Protein AF-A0A8B6CR39-F1 (afdb_monomer)

Secondary structure (DSSP, 8-state):
-EEE-TTTS-EEEEE-TTT--EEEE---S-SSTTS--EEEEE-SSSGGG--EEEEEEEETTEEEEEEE-TTSS-EEB--SSTTT-SS-EEEEEEEETTEEEEEEEEE-SSS-TT---EEEEEEEEETT----SSTTTTB-SS-EEEEEE-EETTEE--EEEEEEEETTEEEEEEE-SSSS-EEEEEEEEHHHHHHHHTSPBEE-SSTTSPPEE-----SSPTT---S-GGG--HHHHHHHHH--BBSS-EEPGGGS-SEEEET--EEEEEEEEETTEEEEEEEETTS-EEEEEEETTEEEEEEEE--SSS--------------

pLDDT: mean 93.37, std 6.68, range [37.22, 98.88]

Mean predicted aligned error: 4.69 Å

Foldseek 3Di:
DDWDLVQVNIFDWDADPPPRDIDGDDHDAANDPPAAKEKDFAQALAVVRHTWIWIFTDHPNFTWIWIDDPPDPAIAIADRDVLQFAQWRWAYWDDDDQKIKTKIKGFDLQDDPVDGDIAIKIWMAGRLACAEAPFRHSYTQQIAMATAFADDDPGTQGGWQHWDDDPQKIWTKGWGPDDFTKIFIFIFGNVLVVCQRPAFFWADPDSNGHIDTDDDQDPPGTNDDDNCNHPDDPVSSVCCSRTRYGPDHGATPPNHTQDMGGNWGWRYWDWDDDDPKIWIWIATQFQKIFTWTRDPSHIDTPDIDRPDPGGHGDPDDDDDDDPD

Organism: Mytilus galloprovincialis (NCBI:txid29158)

InterPro domains:
  IPR001627 Sema domain [PF01403] (166-307)
  IPR001627 Sema domain [PS51004] (1-324)
  IPR001627 Sema domain [SM00630] (2-323)
  IPR015943 WD40/YVTN repeat-like-containing domain superfamily [G3DSA:2.130.10.10] (2-315)
  IPR027231 Semaphorin [PTHR11036] (4-296)
  IPR036352 Sema domain superfamily [SSF101912] (4-314)

Radius of gyration: 20.25 Å; Cα contacts (8 Å, |Δi|>4): 783; chains: 1; bounding box: 51×53×59 Å

Nearest PDB structures (foldseek):
  8rmj-assembly1_A-2  TM=9.009E-01  e=1.944E-27  Drosophila melanogaster
  6fkm-assembly1_B  TM=8.454E-01  e=6.411E-24  Drosophila melanogaster
  6fkk-assembly1_A  TM=8.330E-01  e=8.720E-24  Drosophila melanogaster
  6fkn-assembly2_D  TM=8.025E-01  e=2.707E-22  Drosophila melanogaster
  6fkn-assembly1_B  TM=7.907E-01  e=7.547E-22  Drosophila melanogaster

Sequence (324 aa):
MLFGSNADSPKGFELNMTDLTHSSSDVRCSNDPFHNYTVLFVQSQNPNDEELLYYASTLHGESTIQRPIPGTTDYMQGVISNKWMKDPQFVASFDIGDKVYFFFRETAVEVDPAETKIFSRVAKVCKKDTGGNSLLRNKWTSFQKARLTCNENDVHYDSIQDVVMKDSTFYGVFITKQGTPASAICAFNLTSIEAAINGPFKNQETDNAYWTVATNVPTPRPGQCTDDTLSLSEEGLQFIADHPLMNNTVEQVNGKPIFLLDDRELQHLELHSNMSEIVFYTASNTGKVYKLFFKDGSTYINTMISPLSEADVIWALKQFVSSL

Solvent-accessible surface area (backbone atoms only — not comparable to full-atom values): 17630 Å² total; per-residue (Å²): 112,50,65,39,23,60,90,68,50,44,42,20,28,40,57,44,89,89,78,67,49,72,47,86,41,78,66,79,48,28,38,52,88,82,61,42,50,30,72,40,82,41,70,57,58,27,61,93,54,41,71,44,57,39,35,31,37,41,47,94,89,46,72,40,49,36,30,75,36,86,99,58,95,51,50,35,24,56,70,93,41,61,76,68,55,29,80,64,38,34,42,31,60,47,86,53,86,62,32,38,38,40,33,30,21,23,50,47,76,85,55,61,89,92,51,95,44,60,36,16,35,44,31,36,35,33,41,39,58,68,12,27,66,80,62,51,54,46,16,61,54,25,49,39,33,22,40,48,50,40,40,56,91,93,48,60,28,32,39,52,42,22,57,43,76,55,97,64,31,38,40,34,33,16,18,36,89,67,85,73,49,22,22,34,33,29,37,36,45,50,69,48,46,50,50,15,72,72,42,57,37,27,30,58,93,43,98,87,47,72,70,43,73,53,75,86,79,49,85,72,62,56,40,60,79,51,90,61,37,57,75,57,52,67,68,28,53,52,48,31,72,76,35,25,34,32,56,37,58,26,64,31,50,93,74,38,52,41,33,79,40,77,81,38,44,49,48,38,56,38,79,48,73,59,94,89,42,38,34,39,41,33,31,23,67,55,22,37,37,36,38,28,43,42,54,97,85,39,47,46,83,76,45,77,43,64,89,50,100,58,80,40,66,64,90,76,76,79,84,83,81,79,91,122

Structure (mmCIF, N/CA/C/O backbone):
data_AF-A0A8B6CR39-F1
#
_entry.id   AF-A0A8B6CR39-F1
#
loop_
_atom_site.group_PDB
_atom_site.id
_atom_site.type_symbol
_atom_site.label_atom_id
_atom_site.label_alt_id
_atom_site.label_comp_id
_atom_site.label_asym_id
_atom_site.label_entity_id
_atom_site.label_seq_id
_atom_site.pdbx_PDB_ins_code
_atom_site.Cartn_x
_atom_site.Cartn_y
_atom_site.Cartn_z
_atom_site.occupancy
_atom_site.B_iso_or_equiv
_atom_site.auth_seq_id
_atom_site.auth_comp_id
_atom_site.auth_asym_id
_atom_site.auth_atom_id
_atom_site.pdbx_PDB_model_num
ATOM 1 N N . MET A 1 1 ? 13.561 -17.014 8.476 1.00 84.69 1 MET A N 1
ATOM 2 C CA . MET A 1 1 ? 14.391 -15.789 8.449 1.00 84.69 1 MET A CA 1
ATOM 3 C C . MET A 1 1 ? 13.930 -14.858 9.558 1.00 84.69 1 MET A C 1
ATOM 5 O O . MET A 1 1 ? 12.731 -14.792 9.805 1.00 84.69 1 MET A O 1
ATOM 9 N N . LEU A 1 2 ? 14.858 -14.171 10.214 1.00 88.12 2 LEU A N 1
ATOM 10 C CA . LEU A 1 2 ? 14.616 -13.179 11.259 1.00 88.12 2 LEU A CA 1
ATOM 11 C C . LEU A 1 2 ? 15.424 -11.923 10.933 1.00 88.12 2 LEU A C 1
ATOM 13 O O . LEU A 1 2 ? 16.605 -12.023 10.614 1.00 88.12 2 LEU A O 1
ATOM 17 N N . PHE A 1 3 ? 14.810 -10.753 11.055 1.00 88.69 3 PHE A N 1
ATOM 18 C CA . PHE A 1 3 ? 15.482 -9.468 10.875 1.00 88.69 3 PHE A CA 1
ATOM 19 C C . PHE A 1 3 ? 15.184 -8.576 12.082 1.00 88.69 3 PHE A C 1
ATOM 21 O O . PHE A 1 3 ? 14.096 -8.660 12.651 1.00 88.69 3 PHE A O 1
ATOM 28 N N . GLY A 1 4 ? 16.136 -7.741 12.489 1.00 89.06 4 GLY A N 1
ATOM 29 C CA . GLY A 1 4 ? 15.941 -6.818 13.606 1.00 89.06 4 GLY A CA 1
ATOM 30 C C . GLY A 1 4 ? 16.804 -5.566 13.504 1.00 89.06 4 GLY A C 1
ATOM 31 O O . GLY A 1 4 ? 17.911 -5.613 12.968 1.00 89.06 4 GLY A O 1
ATOM 32 N N . SER A 1 5 ? 16.308 -4.461 14.064 1.00 88.75 5 SER A N 1
ATOM 33 C CA . SER A 1 5 ? 16.953 -3.139 14.028 1.00 88.75 5 SER A CA 1
ATOM 34 C C . SER A 1 5 ? 18.323 -3.098 14.703 1.00 88.75 5 SER A C 1
ATOM 36 O O . SER A 1 5 ? 19.166 -2.287 14.332 1.00 88.75 5 SER A O 1
ATOM 38 N N . ASN A 1 6 ? 18.550 -3.989 15.676 1.00 90.44 6 ASN A N 1
ATOM 39 C CA . ASN A 1 6 ? 19.833 -4.224 16.341 1.00 90.44 6 ASN A CA 1
ATOM 40 C C . ASN A 1 6 ? 20.564 -2.913 16.711 1.00 90.44 6 ASN A C 1
ATOM 42 O O . ASN A 1 6 ? 21.694 -2.679 16.292 1.00 90.44 6 ASN A O 1
ATOM 46 N N . ALA A 1 7 ? 19.893 -2.069 17.507 1.00 89.31 7 ALA A N 1
ATOM 47 C CA . ALA A 1 7 ? 20.423 -0.802 18.022 1.00 89.31 7 ALA A CA 1
ATOM 48 C C . ALA A 1 7 ? 21.017 0.094 16.919 1.00 89.31 7 ALA A C 1
ATOM 50 O O . ALA A 1 7 ? 22.207 0.399 16.932 1.00 89.31 7 ALA A O 1
ATOM 51 N N . ASP A 1 8 ? 20.176 0.481 15.957 1.00 85.81 8 ASP A N 1
ATOM 52 C CA . ASP A 1 8 ? 20.550 1.316 14.806 1.00 85.81 8 ASP A CA 1
ATOM 53 C C . ASP A 1 8 ? 21.554 0.654 13.834 1.00 85.81 8 ASP A C 1
ATOM 55 O O . ASP A 1 8 ? 22.135 1.292 12.962 1.00 85.81 8 ASP A O 1
ATOM 59 N N . SER A 1 9 ? 21.771 -0.658 13.958 1.00 88.56 9 SER A N 1
ATOM 60 C CA . SER A 1 9 ? 22.670 -1.443 13.102 1.00 88.56 9 SER A CA 1
ATOM 61 C C . SER A 1 9 ? 21.991 -2.735 12.645 1.00 88.56 9 SER A C 1
ATOM 63 O O . SER A 1 9 ? 22.343 -3.804 13.150 1.00 88.56 9 SER A O 1
ATOM 65 N N . PRO A 1 10 ? 21.015 -2.668 11.721 1.00 88.75 10 PRO A N 1
ATOM 66 C CA . PRO A 1 10 ? 20.138 -3.788 11.394 1.00 88.75 10 PRO A CA 1
ATOM 67 C C . PRO A 1 10 ? 20.861 -5.089 11.037 1.00 88.75 10 PRO A C 1
ATOM 69 O O . PRO A 1 10 ? 21.923 -5.077 10.414 1.00 88.75 10 PRO A O 1
ATOM 72 N N . LYS A 1 11 ? 20.279 -6.228 11.426 1.00 90.00 11 LYS A N 1
ATOM 73 C CA . LYS A 1 11 ? 20.833 -7.573 11.197 1.00 90.00 11 LYS A CA 1
ATOM 74 C C . LYS A 1 11 ? 19.789 -8.542 10.660 1.00 90.00 11 LYS A C 1
ATOM 76 O O . LYS A 1 11 ? 18.627 -8.481 11.057 1.00 90.00 11 LYS A O 1
ATOM 81 N N . GLY A 1 12 ? 20.234 -9.456 9.799 1.00 89.19 12 GLY A N 1
ATOM 82 C CA . GLY A 1 12 ? 19.459 -10.591 9.310 1.00 89.19 12 GLY A CA 1
ATOM 83 C C . GLY A 1 12 ? 20.038 -11.927 9.773 1.00 89.19 12 GLY A C 1
ATOM 84 O O . GLY A 1 12 ? 21.254 -12.089 9.898 1.00 89.19 12 GLY A O 1
ATOM 85 N N . PHE A 1 13 ? 19.153 -12.891 10.010 1.00 90.50 13 PHE A N 1
ATOM 86 C CA . PHE A 1 13 ? 19.485 -14.247 10.427 1.00 90.50 13 PHE A CA 1
ATOM 87 C C . PHE A 1 13 ? 18.613 -15.280 9.709 1.00 90.50 13 PHE A C 1
ATOM 89 O O . PHE A 1 13 ? 17.397 -15.112 9.569 1.00 90.50 13 PHE A O 1
ATOM 96 N N . GLU A 1 14 ? 19.210 -16.397 9.319 1.00 89.62 14 GLU A N 1
ATOM 97 C CA . GLU A 1 14 ? 18.470 -17.623 9.024 1.00 89.62 14 GLU A CA 1
ATOM 98 C C . GLU A 1 14 ? 18.416 -18.473 10.287 1.00 89.62 14 GLU A C 1
ATOM 100 O O . GLU A 1 14 ? 19.425 -18.643 10.962 1.00 89.62 14 GLU A O 1
ATOM 105 N N . LEU A 1 15 ? 17.222 -18.960 10.632 1.00 91.62 15 LEU A N 1
ATOM 106 C CA . LEU A 1 15 ? 16.978 -19.729 11.850 1.00 91.62 15 LEU A CA 1
ATOM 107 C C . LEU A 1 15 ? 16.589 -21.153 11.485 1.00 91.62 15 LEU A C 1
ATOM 109 O O . LEU A 1 15 ? 15.658 -21.358 10.703 1.00 91.62 15 LEU A O 1
ATOM 113 N N . ASN A 1 16 ? 17.242 -22.123 12.114 1.00 90.69 16 ASN A N 1
ATOM 114 C CA . ASN A 1 16 ? 16.774 -23.497 12.126 1.00 90.69 16 ASN A CA 1
ATOM 115 C C . ASN A 1 16 ? 15.619 -23.615 13.128 1.00 90.69 16 ASN A C 1
ATOM 117 O O . ASN A 1 16 ? 15.791 -23.425 14.328 1.00 90.69 16 ASN A O 1
ATOM 121 N N . MET A 1 17 ? 14.424 -23.946 12.643 1.00 91.94 17 MET A N 1
ATOM 122 C CA . MET A 1 17 ? 13.223 -24.016 13.484 1.00 91.94 17 MET A CA 1
ATOM 123 C C . MET A 1 17 ? 13.229 -25.178 14.492 1.00 91.94 17 MET A C 1
ATOM 125 O O . MET A 1 17 ? 12.399 -25.185 15.397 1.00 91.94 17 MET A O 1
ATOM 129 N N . THR A 1 18 ? 14.137 -26.150 14.356 1.00 93.25 18 THR A N 1
ATOM 130 C CA . THR A 1 18 ? 14.204 -27.329 15.239 1.00 93.25 18 THR A CA 1
ATOM 131 C C . THR A 1 18 ? 15.001 -27.048 16.509 1.00 93.25 18 THR A C 1
ATOM 133 O O . THR A 1 18 ? 14.611 -27.481 17.590 1.00 93.25 18 THR A O 1
ATOM 136 N N . ASP A 1 19 ? 16.122 -26.337 16.382 1.00 94.19 19 ASP A N 1
ATOM 137 C CA . ASP A 1 19 ? 17.082 -26.108 17.470 1.00 94.19 19 ASP A CA 1
ATOM 138 C C . ASP A 1 19 ? 17.371 -24.620 17.738 1.00 94.19 19 ASP A C 1
ATOM 140 O O . ASP A 1 19 ? 18.121 -24.298 18.658 1.00 94.19 19 ASP A O 1
ATOM 144 N N . LEU A 1 20 ? 16.758 -23.715 16.965 1.00 91.75 20 LEU A N 1
ATOM 145 C CA . LEU A 1 20 ? 16.921 -22.259 17.032 1.00 91.75 20 LEU A CA 1
ATOM 146 C C . LEU A 1 20 ? 18.366 -21.778 16.822 1.00 91.75 20 LEU A C 1
ATOM 148 O O . LEU A 1 20 ? 18.703 -20.640 17.164 1.00 91.75 20 LEU A O 1
ATOM 152 N N . THR A 1 21 ? 19.224 -22.612 16.231 1.00 94.19 21 THR A N 1
ATOM 153 C CA . THR A 1 21 ? 20.540 -22.174 15.761 1.00 94.19 21 THR A CA 1
ATOM 154 C C . THR A 1 21 ? 20.387 -21.203 14.592 1.00 94.19 21 THR A C 1
ATOM 156 O O . THR A 1 21 ? 19.384 -21.228 13.871 1.00 94.19 21 THR A O 1
ATOM 159 N N . HIS A 1 22 ? 21.366 -20.310 14.423 1.00 90.69 22 HIS A N 1
ATOM 160 C CA . HIS A 1 22 ? 21.306 -19.269 13.404 1.00 90.69 22 HIS A CA 1
ATOM 161 C C . HIS A 1 22 ? 22.599 -19.110 12.612 1.00 90.69 22 HIS A C 1
ATOM 163 O O . HIS A 1 22 ? 23.697 -19.291 13.139 1.00 90.69 22 HIS A O 1
ATOM 169 N N . SER A 1 23 ? 22.449 -18.686 11.362 1.00 91.50 23 SER A N 1
ATOM 170 C CA . SER A 1 23 ? 23.512 -18.155 10.508 1.00 91.50 23 SER A CA 1
ATOM 171 C C . SER A 1 23 ? 23.201 -16.702 10.146 1.00 91.50 23 SER A C 1
ATOM 173 O O . SER A 1 23 ? 22.045 -16.271 10.148 1.00 91.50 23 SER A O 1
ATOM 175 N N . SER A 1 24 ? 24.240 -15.912 9.872 1.00 88.12 24 SER A N 1
ATOM 176 C CA . SER A 1 24 ? 24.058 -14.548 9.373 1.00 88.12 24 SER A CA 1
ATOM 177 C C . SER A 1 24 ? 23.419 -14.563 7.986 1.00 88.12 24 SER A C 1
ATOM 179 O O . SER A 1 24 ? 23.758 -15.396 7.152 1.00 88.12 24 SER A O 1
ATOM 181 N N . SER A 1 25 ? 22.526 -13.608 7.753 1.00 84.19 25 SER A N 1
ATOM 182 C CA . SER A 1 25 ? 21.865 -13.355 6.474 1.00 84.19 25 SER A CA 1
ATOM 183 C C . SER A 1 25 ? 21.950 -11.866 6.151 1.00 84.19 25 SER A C 1
ATOM 185 O O . SER A 1 25 ? 22.164 -11.036 7.040 1.00 84.19 25 SER A O 1
ATOM 187 N N . ASP A 1 26 ? 21.719 -11.527 4.885 1.00 80.12 26 ASP A N 1
ATOM 188 C CA . ASP A 1 26 ? 21.566 -10.146 4.438 1.00 80.12 26 ASP A CA 1
ATOM 189 C C . ASP A 1 26 ? 20.535 -9.378 5.269 1.00 80.12 26 ASP A C 1
ATOM 191 O O . ASP A 1 26 ? 19.531 -9.923 5.736 1.00 80.12 26 ASP A O 1
ATOM 195 N N . VAL A 1 27 ? 20.787 -8.084 5.423 1.00 76.31 27 VAL A N 1
ATOM 196 C CA . VAL A 1 27 ? 19.985 -7.155 6.214 1.00 76.31 27 VAL A CA 1
ATOM 197 C C . VAL A 1 27 ? 18.809 -6.634 5.393 1.00 76.31 27 VAL A C 1
ATOM 199 O O . VAL A 1 27 ? 19.002 -6.142 4.285 1.00 76.31 27 VAL A O 1
ATOM 202 N N . ARG A 1 28 ? 17.585 -6.730 5.932 1.00 77.44 28 ARG A N 1
ATOM 203 C CA . ARG A 1 28 ? 16.341 -6.396 5.205 1.00 77.44 28 ARG A CA 1
ATOM 204 C C . ARG A 1 28 ? 15.299 -5.664 6.063 1.00 77.44 28 ARG A C 1
ATOM 206 O O . ARG A 1 28 ? 14.103 -5.780 5.819 1.00 77.44 28 ARG A O 1
ATOM 213 N N . CYS A 1 29 ? 15.726 -4.951 7.107 1.00 82.88 29 CYS A N 1
ATOM 214 C CA . CYS A 1 29 ? 14.819 -4.261 8.031 1.00 82.88 29 CYS A CA 1
ATOM 215 C C . CYS A 1 29 ? 15.346 -2.893 8.471 1.00 82.88 29 CYS A C 1
ATOM 217 O O . CYS A 1 29 ? 16.556 -2.671 8.509 1.00 82.88 29 CYS A O 1
ATOM 219 N N . SER A 1 30 ? 14.423 -2.007 8.843 1.00 87.50 30 SER A N 1
ATOM 220 C CA . SER A 1 30 ? 14.721 -0.675 9.373 1.00 87.50 30 SER A CA 1
ATOM 221 C C . SER A 1 30 ? 15.656 -0.700 10.588 1.00 87.50 30 SER A C 1
ATOM 223 O O . SER A 1 30 ? 15.605 -1.604 11.424 1.00 87.50 30 SER A O 1
ATOM 225 N N . ASN A 1 31 ? 16.475 0.344 10.695 1.00 88.50 31 ASN A N 1
ATOM 226 C CA . ASN A 1 31 ? 17.274 0.701 11.867 1.00 88.50 31 ASN A CA 1
ATOM 227 C C . ASN A 1 31 ? 16.448 1.357 12.983 1.00 88.50 31 ASN A C 1
ATOM 229 O O . ASN A 1 31 ? 16.772 1.188 14.158 1.00 88.50 31 ASN A O 1
ATOM 233 N N . ASP A 1 32 ? 15.341 2.005 12.630 1.00 89.75 32 ASP A N 1
ATOM 234 C CA . ASP A 1 32 ? 14.379 2.569 13.575 1.00 89.75 32 ASP A CA 1
ATOM 235 C C . ASP A 1 32 ? 13.247 1.558 13.868 1.00 89.75 32 ASP A C 1
ATOM 237 O O . ASP A 1 32 ? 12.582 1.117 12.919 1.00 89.75 32 ASP A O 1
ATOM 241 N N . PRO A 1 33 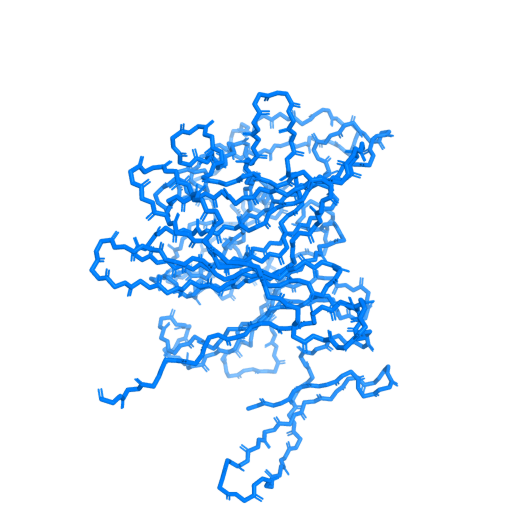? 13.004 1.180 15.142 1.00 88.69 33 PRO A N 1
ATOM 242 C CA . PRO A 1 33 ? 11.917 0.276 15.529 1.00 88.69 33 PRO A CA 1
ATOM 243 C C . PRO A 1 33 ? 10.505 0.863 15.350 1.00 88.69 33 PRO A C 1
ATOM 245 O O . PRO A 1 33 ? 9.539 0.105 15.401 1.00 88.69 33 PRO A O 1
ATOM 248 N N . PHE A 1 34 ? 10.365 2.175 15.149 1.00 88.88 34 PHE A N 1
ATOM 249 C CA . PHE A 1 34 ? 9.082 2.849 14.929 1.00 88.88 34 PHE A CA 1
ATOM 250 C C . PHE A 1 34 ? 8.701 2.959 13.448 1.00 88.88 34 PHE A C 1
ATOM 252 O O . PHE A 1 34 ? 7.579 3.359 13.130 1.00 88.88 34 PHE A O 1
ATOM 259 N N . HIS A 1 35 ? 9.600 2.599 12.527 1.00 90.88 35 HIS A N 1
ATOM 260 C CA . HIS A 1 35 ? 9.244 2.513 11.116 1.00 90.88 35 HIS A CA 1
ATOM 261 C C . HIS A 1 35 ? 8.332 1.315 10.862 1.00 90.88 35 HIS A C 1
ATOM 263 O O . HIS A 1 35 ? 8.698 0.163 11.095 1.00 90.88 35 HIS A O 1
ATOM 269 N N . ASN A 1 36 ? 7.152 1.600 10.315 1.00 93.75 36 ASN A N 1
ATOM 270 C CA . ASN A 1 36 ? 6.228 0.567 9.879 1.00 93.75 36 ASN A CA 1
ATOM 271 C C . ASN A 1 36 ? 6.774 -0.159 8.642 1.00 93.75 36 ASN A C 1
ATOM 273 O O . ASN A 1 36 ? 7.275 0.466 7.703 1.00 93.75 36 ASN A O 1
ATOM 277 N N . TYR A 1 37 ? 6.647 -1.482 8.640 1.00 94.12 37 TYR A N 1
ATOM 278 C CA . TYR A 1 37 ? 7.135 -2.355 7.581 1.00 94.12 37 TYR A CA 1
ATOM 279 C C . TYR A 1 37 ? 6.096 -3.422 7.246 1.00 94.12 37 TYR A C 1
ATOM 281 O O . TYR A 1 37 ? 5.220 -3.748 8.044 1.00 94.12 37 TYR A O 1
ATOM 289 N N . THR A 1 38 ? 6.222 -4.013 6.064 1.00 95.00 38 THR A N 1
ATOM 290 C CA . THR A 1 38 ? 5.512 -5.245 5.721 1.00 95.00 38 THR A CA 1
ATOM 291 C C . THR A 1 38 ? 6.456 -6.201 5.009 1.00 95.00 38 THR A C 1
ATOM 293 O O . THR A 1 38 ? 7.393 -5.783 4.324 1.00 95.00 38 THR A O 1
ATOM 296 N N . VAL A 1 39 ? 6.228 -7.494 5.203 1.00 94.06 39 VAL A N 1
ATOM 297 C CA . VAL A 1 39 ? 7.036 -8.560 4.624 1.00 94.06 39 VAL A CA 1
ATOM 298 C C . VAL A 1 39 ? 6.126 -9.686 4.160 1.00 94.06 39 VAL A C 1
ATOM 300 O O . VAL A 1 39 ? 5.169 -10.043 4.846 1.00 94.06 39 VAL A O 1
ATOM 303 N N . LEU A 1 40 ? 6.441 -10.247 3.000 1.00 95.38 40 LEU A N 1
ATOM 304 C CA . LEU A 1 40 ? 5.663 -11.295 2.363 1.00 95.38 40 LEU A CA 1
ATOM 305 C C . LEU A 1 40 ? 6.598 -12.311 1.717 1.00 95.38 40 LEU A C 1
ATOM 307 O O . LEU A 1 40 ? 7.454 -11.965 0.901 1.00 95.38 40 LEU A O 1
ATOM 311 N N . PHE A 1 41 ? 6.422 -13.577 2.076 1.00 94.44 41 PHE A N 1
ATOM 312 C CA . PHE A 1 41 ? 7.111 -14.686 1.432 1.00 94.44 41 PHE A CA 1
ATOM 313 C C . PHE A 1 41 ? 6.262 -15.192 0.265 1.00 94.44 41 PHE A C 1
ATOM 315 O O . PHE A 1 41 ? 5.138 -15.646 0.471 1.00 94.44 41 PHE A O 1
ATOM 322 N N . VAL A 1 42 ? 6.785 -15.076 -0.953 1.00 96.75 42 VAL A N 1
ATOM 323 C CA . VAL A 1 42 ? 6.094 -15.437 -2.196 1.00 96.75 42 VAL A CA 1
ATOM 324 C C . VAL A 1 42 ? 6.726 -16.706 -2.744 1.00 96.75 42 VAL A C 1
ATOM 326 O O . VAL A 1 42 ? 7.902 -16.706 -3.102 1.00 96.75 42 VAL A O 1
ATOM 329 N N . GLN A 1 43 ? 5.939 -17.774 -2.831 1.00 95.06 43 GLN A N 1
ATOM 330 C CA . GLN A 1 43 ? 6.448 -19.120 -3.123 1.00 95.06 43 GLN A CA 1
ATOM 331 C C . GLN A 1 43 ? 6.511 -19.465 -4.614 1.00 95.06 43 GLN A C 1
ATOM 333 O O . GLN A 1 43 ? 7.103 -20.467 -4.992 1.00 95.06 43 GLN A O 1
ATOM 338 N N . SER A 1 44 ? 5.841 -18.699 -5.477 1.00 95.50 44 SER A N 1
ATOM 339 C CA . SER A 1 44 ? 5.718 -19.053 -6.895 1.00 95.50 44 SER A CA 1
ATOM 340 C C . SER A 1 44 ? 5.549 -17.838 -7.800 1.00 95.50 44 SER A C 1
ATOM 342 O O . SER A 1 44 ? 5.167 -16.753 -7.344 1.00 95.50 44 SER A O 1
ATOM 344 N N . GLN A 1 45 ? 5.786 -18.051 -9.101 1.00 94.25 45 GLN A N 1
ATOM 345 C CA . GLN A 1 45 ? 5.672 -17.054 -10.177 1.00 94.25 45 GLN A CA 1
ATOM 346 C C . GLN A 1 45 ? 6.669 -15.891 -10.075 1.00 94.25 45 GLN A C 1
ATOM 348 O O . GLN A 1 45 ? 6.494 -14.852 -10.711 1.00 94.25 45 GLN A O 1
ATOM 353 N N . ASN A 1 46 ? 7.723 -16.064 -9.284 1.00 96.38 46 ASN A N 1
ATOM 354 C CA . ASN A 1 46 ? 8.898 -15.203 -9.293 1.00 96.38 46 ASN A CA 1
ATOM 355 C C . ASN A 1 46 ? 9.821 -15.572 -10.472 1.00 96.38 46 ASN A C 1
ATOM 357 O O . ASN A 1 46 ? 9.606 -16.600 -11.121 1.00 96.38 46 ASN A O 1
ATOM 361 N N . P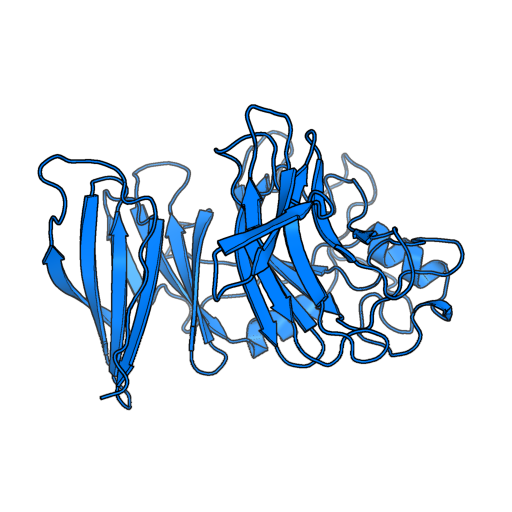RO A 1 47 ? 10.864 -14.778 -10.772 1.00 95.12 47 PRO A N 1
ATOM 362 C CA . PRO A 1 47 ? 11.830 -15.150 -11.796 1.00 95.12 47 PRO A CA 1
ATOM 363 C C . PRO A 1 47 ? 12.498 -16.479 -11.425 1.00 95.12 47 PRO A C 1
ATOM 365 O O . PRO A 1 47 ? 12.826 -16.702 -10.260 1.00 95.12 47 PRO A O 1
ATOM 368 N N . ASN A 1 48 ? 12.668 -17.358 -12.415 1.00 92.00 48 ASN A N 1
ATOM 369 C CA . ASN A 1 48 ? 13.168 -18.730 -12.245 1.00 92.00 48 ASN A CA 1
ATOM 370 C C . ASN A 1 48 ? 12.333 -19.614 -11.293 1.00 92.00 48 ASN A C 1
ATOM 372 O O . ASN A 1 48 ? 12.830 -20.640 -10.839 1.00 92.00 48 ASN A O 1
ATOM 376 N N . ASP A 1 49 ? 11.089 -19.220 -10.987 1.00 92.00 49 ASP A N 1
ATOM 377 C CA . ASP A 1 49 ? 10.197 -19.898 -10.035 1.00 92.00 49 ASP A CA 1
ATOM 378 C C . ASP A 1 49 ? 10.800 -20.076 -8.625 1.00 92.00 49 ASP A C 1
ATOM 380 O O . ASP A 1 49 ? 10.430 -20.987 -7.886 1.00 92.00 49 ASP A O 1
ATOM 384 N N . GLU A 1 50 ? 11.710 -19.182 -8.224 1.00 92.88 50 GLU A N 1
ATOM 385 C CA . GLU A 1 50 ? 12.308 -19.192 -6.885 1.00 92.88 50 GLU A CA 1
ATOM 386 C C . GLU A 1 50 ? 11.345 -18.668 -5.809 1.00 92.88 50 GLU A C 1
ATOM 388 O O . GLU A 1 50 ? 10.537 -17.767 -6.042 1.00 92.88 50 GLU A O 1
ATOM 393 N N . GLU A 1 51 ? 11.458 -19.177 -4.583 1.00 94.25 51 GLU A N 1
ATOM 394 C CA . GLU A 1 51 ? 10.742 -18.610 -3.440 1.00 94.25 51 GLU A CA 1
ATOM 395 C C . GLU A 1 51 ? 11.469 -17.353 -2.945 1.00 94.25 51 GLU A C 1
ATOM 397 O O . GLU A 1 51 ? 12.627 -17.411 -2.530 1.00 94.25 51 GLU A O 1
ATOM 402 N N . LEU A 1 52 ? 10.803 -16.196 -2.984 1.00 93.94 52 LEU A N 1
ATOM 403 C CA . LEU A 1 52 ? 11.432 -14.905 -2.697 1.00 93.94 52 LEU A CA 1
ATOM 404 C C . LEU A 1 52 ? 10.684 -14.127 -1.618 1.00 93.94 52 LEU A C 1
ATOM 406 O O . LEU A 1 52 ? 9.455 -14.119 -1.539 1.00 93.94 52 LEU A O 1
ATOM 410 N N . LEU A 1 53 ? 11.460 -13.406 -0.809 1.00 92.88 53 LEU A N 1
ATOM 411 C CA . LEU A 1 53 ? 10.944 -12.477 0.186 1.00 92.88 53 LEU A CA 1
ATOM 412 C C . LEU A 1 53 ? 10.779 -11.087 -0.432 1.00 92.88 53 LEU A C 1
ATOM 414 O O . LEU A 1 53 ? 11.761 -10.475 -0.856 1.00 92.88 53 LEU A O 1
ATOM 418 N N . TYR A 1 54 ? 9.554 -10.579 -0.421 1.00 95.75 54 TYR A N 1
ATOM 419 C CA . TYR A 1 54 ? 9.252 -9.183 -0.696 1.00 95.75 54 TYR A CA 1
ATOM 420 C C . TYR A 1 54 ? 9.179 -8.445 0.634 1.00 95.75 54 TYR A C 1
ATOM 422 O O . TYR A 1 54 ? 8.529 -8.909 1.572 1.00 95.75 54 TYR A O 1
ATOM 430 N N . TYR A 1 55 ? 9.835 -7.298 0.728 1.00 92.56 55 TYR A N 1
ATOM 431 C CA . TYR A 1 55 ? 9.792 -6.478 1.930 1.00 92.56 55 TYR A CA 1
ATOM 432 C C . TYR A 1 55 ? 9.651 -5.009 1.567 1.00 92.56 55 TYR A C 1
ATOM 434 O O . TYR A 1 55 ? 10.202 -4.548 0.570 1.00 92.56 55 TYR A O 1
ATOM 442 N N . ALA A 1 56 ? 8.896 -4.274 2.371 1.00 95.12 56 ALA A N 1
ATOM 443 C CA . ALA A 1 56 ? 8.734 -2.841 2.219 1.00 95.12 56 ALA A CA 1
ATOM 444 C C . ALA A 1 56 ? 8.967 -2.169 3.567 1.00 95.12 56 ALA A C 1
ATOM 446 O O . ALA A 1 56 ? 8.303 -2.493 4.554 1.00 95.12 56 ALA A O 1
ATOM 447 N N . SER A 1 57 ? 9.961 -1.289 3.614 1.00 92.62 57 SER A N 1
ATOM 448 C CA . SER A 1 57 ? 10.432 -0.632 4.832 1.00 92.62 57 SER A CA 1
ATOM 449 C C . SER A 1 57 ? 11.210 0.630 4.467 1.00 92.62 57 SER A C 1
ATOM 451 O O . SER A 1 57 ? 11.562 0.854 3.308 1.00 92.62 57 SER A O 1
ATOM 453 N N . THR A 1 58 ? 11.517 1.435 5.477 1.00 89.38 58 THR A N 1
ATOM 454 C CA . THR A 1 58 ? 12.556 2.465 5.405 1.00 89.38 58 THR A CA 1
ATOM 455 C C . THR A 1 58 ? 13.890 1.866 5.829 1.00 89.38 58 THR A C 1
ATOM 457 O O . THR A 1 58 ? 13.976 1.257 6.894 1.00 89.38 58 THR A O 1
ATOM 460 N N . LEU A 1 59 ? 14.918 2.016 4.998 1.00 81.81 59 LEU A N 1
ATOM 461 C CA . LEU A 1 59 ? 16.294 1.608 5.271 1.00 81.81 59 LEU A CA 1
ATOM 462 C C . LEU A 1 59 ? 17.194 2.831 5.128 1.00 81.81 59 LEU A C 1
ATOM 464 O O . LEU A 1 59 ? 17.214 3.453 4.072 1.00 81.81 59 LEU A O 1
ATOM 468 N N . HIS A 1 60 ? 17.927 3.191 6.184 1.00 79.06 60 HIS A N 1
ATOM 469 C CA . HIS A 1 60 ? 18.868 4.322 6.161 1.00 79.06 60 HIS A CA 1
ATOM 470 C C . HIS A 1 60 ? 18.250 5.649 5.669 1.00 79.06 60 HIS A C 1
ATOM 472 O O . HIS A 1 60 ? 18.911 6.446 5.012 1.00 79.06 60 HIS A O 1
ATOM 478 N N . GLY A 1 61 ? 16.974 5.884 5.992 1.00 80.75 61 GLY A N 1
ATOM 479 C CA . GLY A 1 61 ? 16.233 7.083 5.586 1.00 80.75 61 GLY A CA 1
ATOM 480 C C . GLY A 1 61 ? 15.562 6.997 4.211 1.00 80.75 61 GLY A C 1
ATOM 481 O O . GLY A 1 61 ? 14.821 7.907 3.855 1.00 80.75 61 GLY A O 1
ATOM 482 N N . GLU A 1 62 ? 15.748 5.907 3.465 1.00 86.06 62 GLU A N 1
ATOM 483 C CA . GLU A 1 62 ? 15.099 5.690 2.172 1.00 86.06 62 GLU A CA 1
ATOM 484 C C . GLU A 1 62 ? 14.026 4.602 2.272 1.00 86.06 62 GLU A C 1
ATOM 486 O O . GLU A 1 62 ? 14.298 3.449 2.613 1.00 86.06 62 GLU A O 1
ATOM 491 N N . SER A 1 63 ? 12.778 4.957 1.970 1.00 91.75 63 SER A N 1
ATOM 492 C CA . SER A 1 63 ? 11.679 3.995 1.906 1.00 91.75 63 SER A CA 1
ATOM 493 C C . SER A 1 63 ? 11.610 3.327 0.543 1.00 91.75 63 SER A C 1
ATOM 495 O O . SER A 1 63 ? 11.586 3.991 -0.493 1.00 91.75 63 SER A O 1
ATOM 497 N N . THR A 1 64 ? 11.532 2.000 0.531 1.00 92.06 64 THR A N 1
ATOM 498 C CA . THR A 1 64 ? 11.504 1.231 -0.712 1.00 92.06 64 THR A CA 1
ATOM 499 C C . THR A 1 64 ? 10.755 -0.087 -0.537 1.00 92.06 64 THR A C 1
ATOM 501 O O . THR A 1 64 ? 10.566 -0.580 0.574 1.00 92.06 64 THR A O 1
ATOM 504 N N . ILE A 1 65 ? 10.321 -0.648 -1.662 1.00 95.69 65 ILE A N 1
ATOM 505 C CA . ILE A 1 65 ? 9.840 -2.025 -1.778 1.00 95.69 65 ILE A CA 1
ATOM 506 C C . ILE A 1 65 ? 10.949 -2.802 -2.463 1.00 95.69 65 ILE A C 1
ATOM 508 O O . ILE A 1 65 ? 11.369 -2.414 -3.555 1.00 95.69 65 ILE A O 1
ATOM 512 N N . GLN A 1 66 ? 11.397 -3.891 -1.854 1.00 94.50 66 GLN A N 1
ATOM 513 C CA . GLN A 1 66 ? 12.545 -4.657 -2.301 1.00 94.50 66 GLN A CA 1
ATOM 514 C C . GLN A 1 66 ? 12.253 -6.147 -2.433 1.00 94.50 66 GLN A C 1
ATOM 516 O O . GLN A 1 66 ? 11.463 -6.731 -1.688 1.00 94.50 66 GLN A O 1
ATOM 521 N N . ARG A 1 67 ? 12.944 -6.761 -3.394 1.00 94.88 67 ARG A N 1
ATOM 522 C CA . ARG A 1 67 ? 12.994 -8.209 -3.603 1.00 94.88 67 ARG A CA 1
ATOM 523 C C . ARG A 1 67 ? 14.402 -8.597 -4.059 1.00 94.88 67 ARG A C 1
ATOM 525 O O . ARG A 1 67 ? 14.938 -7.911 -4.930 1.00 94.88 67 ARG A O 1
ATOM 532 N N . PRO A 1 68 ? 14.999 -9.680 -3.539 1.00 92.56 68 PRO A N 1
ATOM 533 C CA . PRO A 1 68 ? 16.249 -10.206 -4.082 1.00 92.56 68 PRO A CA 1
ATOM 534 C C . PRO A 1 68 ? 16.153 -10.494 -5.590 1.00 92.56 68 PRO A C 1
ATOM 536 O O . PRO A 1 68 ? 15.080 -10.853 -6.096 1.00 92.56 68 PRO A O 1
ATOM 539 N N . ILE A 1 69 ? 17.269 -10.338 -6.303 1.00 92.31 69 ILE A N 1
ATOM 540 C CA . ILE A 1 69 ? 17.410 -10.782 -7.694 1.00 92.31 69 ILE A CA 1
ATOM 541 C C . ILE A 1 69 ? 18.059 -12.176 -7.690 1.00 92.31 69 ILE A C 1
ATOM 543 O O . ILE A 1 69 ? 19.226 -12.282 -7.294 1.00 92.31 69 ILE A O 1
ATOM 547 N N . PRO A 1 70 ? 17.341 -13.224 -8.144 1.00 89.50 70 PRO A N 1
ATOM 548 C CA . PRO A 1 70 ? 17.863 -14.585 -8.257 1.00 89.50 70 PRO A CA 1
ATOM 549 C C . PRO A 1 70 ? 19.270 -14.664 -8.852 1.00 89.50 70 PRO A C 1
ATOM 551 O O . PRO A 1 70 ? 19.559 -14.052 -9.881 1.00 89.50 70 PRO A O 1
ATOM 554 N N . GLY A 1 71 ? 20.151 -15.425 -8.201 1.00 86.56 71 GLY A N 1
ATOM 555 C CA . GLY A 1 71 ? 21.529 -15.642 -8.655 1.00 86.56 71 GLY A CA 1
ATOM 556 C C . GLY A 1 71 ? 22.488 -14.455 -8.486 1.00 86.56 71 GLY A C 1
ATOM 557 O O . GLY A 1 71 ? 23.612 -14.520 -8.984 1.00 86.56 71 GLY A O 1
ATOM 558 N N . THR A 1 72 ? 22.091 -13.383 -7.793 1.00 89.25 72 THR A N 1
ATOM 559 C CA . THR A 1 72 ? 22.944 -12.210 -7.539 1.00 89.25 72 THR A CA 1
ATOM 560 C C . THR A 1 72 ? 22.878 -11.766 -6.074 1.00 89.25 72 THR A C 1
ATOM 562 O O . THR A 1 72 ? 22.063 -12.260 -5.300 1.00 89.25 72 THR A O 1
ATOM 565 N N . THR A 1 73 ? 23.728 -10.809 -5.695 1.00 87.06 73 THR A N 1
ATOM 566 C CA . THR A 1 73 ? 23.654 -10.097 -4.405 1.00 87.06 73 THR A CA 1
ATOM 567 C C . THR A 1 73 ? 22.838 -8.801 -4.492 1.00 87.06 73 THR A C 1
ATOM 569 O O . THR A 1 73 ? 22.776 -8.048 -3.522 1.00 87.06 73 THR A O 1
ATOM 572 N N . ASP A 1 74 ? 22.258 -8.504 -5.659 1.00 90.44 74 ASP A N 1
ATOM 573 C CA . ASP A 1 74 ? 21.505 -7.279 -5.917 1.00 90.44 74 ASP A CA 1
ATOM 574 C C . ASP A 1 74 ? 20.012 -7.444 -5.586 1.00 90.44 74 ASP A C 1
ATOM 576 O O . ASP A 1 74 ? 19.477 -8.545 -5.422 1.00 90.44 74 ASP A O 1
ATOM 580 N N . TYR A 1 75 ? 19.316 -6.307 -5.525 1.00 92.62 75 TYR A N 1
ATOM 581 C CA . TYR A 1 75 ? 17.897 -6.227 -5.196 1.00 92.62 75 TYR A CA 1
ATOM 582 C C . TYR A 1 75 ? 17.139 -5.420 -6.245 1.00 92.62 75 TYR A C 1
ATOM 584 O O . TYR A 1 75 ? 17.575 -4.341 -6.652 1.00 92.62 75 TYR A O 1
ATOM 592 N N . MET A 1 76 ? 15.956 -5.910 -6.612 1.00 95.88 76 MET A N 1
ATOM 593 C CA . MET A 1 76 ? 14.926 -5.081 -7.223 1.00 95.88 76 MET A CA 1
ATOM 594 C C . MET A 1 76 ? 14.429 -4.086 -6.190 1.00 95.88 76 MET A C 1
ATOM 596 O O . MET A 1 76 ? 14.172 -4.470 -5.050 1.00 95.88 76 MET A O 1
ATOM 600 N N . GLN A 1 77 ? 14.289 -2.824 -6.581 1.00 95.12 77 GLN A N 1
ATOM 601 C CA . GLN A 1 77 ? 13.904 -1.747 -5.671 1.00 95.12 77 GLN A CA 1
ATOM 602 C C . GLN A 1 77 ? 13.168 -0.606 -6.382 1.00 95.12 77 GLN A C 1
ATOM 604 O O . GLN A 1 77 ? 13.170 -0.505 -7.609 1.00 95.12 77 GLN A O 1
ATOM 609 N N . GLY A 1 78 ? 12.544 0.287 -5.615 1.00 94.06 78 GLY A N 1
ATOM 610 C CA . GLY A 1 78 ? 11.921 1.492 -6.163 1.00 94.06 78 GLY A CA 1
ATOM 611 C C . GLY A 1 78 ? 12.924 2.512 -6.711 1.00 94.06 78 GLY A C 1
ATOM 612 O O . GLY A 1 78 ? 14.106 2.529 -6.341 1.00 94.06 78 GLY A O 1
ATOM 613 N N . VAL A 1 79 ? 12.448 3.394 -7.592 1.00 95.25 79 VAL A N 1
ATOM 614 C CA . VAL A 1 79 ? 13.148 4.649 -7.900 1.00 95.25 79 VAL A CA 1
ATOM 615 C C . VAL A 1 79 ? 13.021 5.574 -6.690 1.00 95.25 79 VAL A C 1
ATOM 617 O O . VAL A 1 79 ? 11.937 5.725 -6.130 1.00 95.25 79 VAL A O 1
ATOM 620 N N . ILE A 1 80 ? 14.132 6.185 -6.279 1.00 92.38 80 ILE A N 1
ATOM 621 C CA . ILE A 1 80 ? 14.167 7.102 -5.135 1.00 92.38 80 ILE A CA 1
ATOM 622 C C . ILE A 1 80 ? 13.622 8.451 -5.611 1.00 92.38 80 ILE A C 1
ATOM 624 O O . ILE A 1 80 ? 14.315 9.217 -6.277 1.00 92.38 80 ILE A O 1
ATOM 628 N N . SER A 1 81 ? 12.340 8.697 -5.349 1.00 93.19 81 SER A N 1
ATOM 629 C CA . SER A 1 81 ? 11.636 9.920 -5.736 1.00 93.19 81 SER A CA 1
ATOM 630 C C . SER A 1 81 ? 10.350 10.079 -4.928 1.00 93.19 81 SER A C 1
ATOM 632 O O . SER A 1 81 ? 9.613 9.113 -4.734 1.00 93.19 81 SER A O 1
ATOM 634 N N . ASN A 1 82 ? 10.011 11.320 -4.565 1.00 93.75 82 ASN A N 1
ATOM 635 C CA . ASN A 1 82 ? 8.751 11.644 -3.889 1.00 93.75 82 ASN A CA 1
ATOM 636 C C . ASN A 1 82 ? 7.510 11.272 -4.722 1.00 93.75 82 ASN A C 1
ATOM 638 O O . ASN A 1 82 ? 6.450 11.000 -4.159 1.00 93.75 82 ASN A O 1
ATOM 642 N N . LYS A 1 83 ? 7.620 11.226 -6.061 1.00 94.75 83 LYS A N 1
ATOM 643 C CA . LYS A 1 83 ? 6.524 10.756 -6.928 1.00 94.75 83 LYS A CA 1
ATOM 644 C C . LYS A 1 83 ? 6.240 9.268 -6.700 1.00 94.75 83 LYS A C 1
ATOM 646 O O . LYS A 1 83 ? 5.079 8.857 -6.695 1.00 94.75 83 LYS A O 1
ATOM 651 N N . TRP A 1 84 ? 7.286 8.473 -6.468 1.00 96.50 84 TRP A N 1
ATOM 652 C CA . TRP A 1 84 ? 7.177 7.042 -6.188 1.00 96.50 84 TRP A CA 1
ATOM 653 C C . TRP A 1 84 ? 6.629 6.794 -4.798 1.00 96.50 84 TRP A C 1
ATOM 655 O O . TRP A 1 84 ? 5.582 6.161 -4.676 1.00 96.50 84 TRP A O 1
ATOM 665 N N . MET A 1 85 ? 7.282 7.336 -3.773 1.00 96.12 85 MET A N 1
ATOM 666 C CA . MET A 1 85 ? 6.835 7.281 -2.384 1.00 96.12 85 MET A CA 1
ATOM 667 C C . MET A 1 85 ? 7.365 8.498 -1.621 1.00 96.12 85 MET A C 1
ATOM 669 O O . MET A 1 85 ? 8.541 8.828 -1.757 1.00 96.12 85 MET A O 1
ATOM 673 N N . LYS A 1 86 ? 6.525 9.142 -0.803 1.00 95.44 86 LYS A N 1
ATOM 674 C CA . LYS A 1 86 ? 6.943 10.250 0.075 1.00 95.44 86 LYS A CA 1
ATOM 675 C C . LYS A 1 86 ? 6.565 9.961 1.526 1.00 95.44 86 LYS A C 1
ATOM 677 O O . LYS A 1 86 ? 5.397 10.057 1.894 1.00 95.44 86 LYS A O 1
ATOM 682 N N . ASP A 1 87 ? 7.558 9.609 2.337 1.00 94.81 87 ASP A N 1
ATOM 683 C CA . ASP A 1 87 ? 7.401 9.238 3.751 1.00 94.81 87 ASP A CA 1
ATOM 684 C C . ASP A 1 87 ? 6.343 8.132 3.991 1.00 94.81 87 ASP A C 1
ATOM 686 O O . ASP A 1 87 ? 5.434 8.298 4.814 1.00 94.81 87 ASP A O 1
ATOM 690 N N . PRO A 1 88 ? 6.387 7.002 3.255 1.00 97.19 88 PRO A N 1
ATOM 691 C CA . PRO A 1 88 ? 5.383 5.957 3.384 1.00 97.19 88 PRO A CA 1
ATOM 692 C C . PRO A 1 88 ? 5.448 5.260 4.750 1.00 97.19 88 PRO A C 1
ATOM 694 O O . PRO A 1 88 ? 6.502 5.106 5.365 1.00 97.19 88 PRO A O 1
ATOM 697 N N . GLN A 1 89 ? 4.295 4.777 5.199 1.00 97.12 89 GLN A N 1
ATOM 698 C CA . GLN A 1 89 ? 4.124 3.900 6.351 1.00 97.12 89 GLN A CA 1
ATOM 699 C C . GLN A 1 89 ? 3.391 2.646 5.875 1.00 97.12 89 GLN A C 1
ATOM 701 O O . GLN A 1 89 ? 2.187 2.693 5.601 1.00 97.12 89 GLN A O 1
ATOM 706 N N . PHE A 1 90 ? 4.135 1.551 5.719 1.00 97.75 90 PHE A N 1
ATOM 707 C CA . PHE A 1 90 ? 3.620 0.291 5.184 1.00 97.75 90 PHE A CA 1
ATOM 708 C C . PHE A 1 90 ? 2.760 -0.441 6.207 1.00 97.75 90 PHE A C 1
ATOM 710 O O . PHE A 1 90 ? 3.140 -0.526 7.366 1.00 97.75 90 PHE A O 1
ATOM 717 N N . VAL A 1 91 ? 1.609 -0.966 5.783 1.00 97.69 91 VAL A N 1
ATOM 718 C CA . VAL A 1 91 ? 0.664 -1.641 6.690 1.00 97.69 91 VAL A CA 1
ATOM 719 C C . VAL A 1 91 ? 0.441 -3.108 6.339 1.00 97.69 91 VAL A C 1
ATOM 721 O O . VAL A 1 91 ? 0.309 -3.927 7.236 1.00 97.69 91 VAL A O 1
ATOM 724 N N . ALA A 1 92 ? 0.442 -3.474 5.054 1.00 98.00 92 ALA A N 1
ATOM 725 C CA . ALA A 1 92 ? 0.208 -4.856 4.637 1.00 98.00 92 ALA A CA 1
ATOM 726 C C . ALA A 1 92 ? 0.733 -5.137 3.225 1.00 98.00 92 ALA A C 1
ATOM 728 O O . ALA A 1 92 ? 0.907 -4.222 2.415 1.00 98.00 92 ALA A O 1
ATOM 729 N N . SER A 1 93 ? 0.937 -6.414 2.909 1.00 98.50 93 SER A N 1
ATOM 730 C CA . SER A 1 93 ? 1.263 -6.881 1.563 1.00 98.50 93 SER A CA 1
ATOM 731 C C . SER A 1 93 ? 0.613 -8.234 1.267 1.00 98.50 93 SER A C 1
ATOM 733 O O . SER A 1 93 ? 0.385 -9.028 2.178 1.00 98.50 93 SER A O 1
ATOM 735 N N . PHE A 1 94 ? 0.267 -8.474 -0.002 1.00 98.50 94 PHE A N 1
ATOM 736 C CA . PHE A 1 94 ? -0.506 -9.644 -0.433 1.00 98.50 94 PHE A CA 1
ATOM 737 C C . PHE A 1 94 ? 0.022 -10.233 -1.742 1.00 98.50 94 PHE A C 1
ATOM 739 O O . PHE A 1 94 ? 0.283 -9.501 -2.701 1.00 98.50 94 PHE A O 1
ATOM 746 N N . ASP A 1 95 ? 0.130 -11.561 -1.776 1.00 98.12 95 ASP A N 1
ATOM 747 C CA . ASP A 1 95 ? 0.469 -12.353 -2.959 1.00 98.12 95 ASP A CA 1
ATOM 748 C C . ASP A 1 95 ? -0.819 -12.700 -3.720 1.00 98.12 95 ASP A C 1
ATOM 750 O O . ASP A 1 95 ? -1.671 -13.414 -3.188 1.00 98.12 95 ASP A O 1
ATOM 754 N N . ILE A 1 96 ? -0.983 -12.190 -4.947 1.00 97.88 96 ILE A N 1
ATOM 755 C CA . ILE A 1 96 ? -2.176 -12.445 -5.760 1.00 97.88 96 ILE A CA 1
ATOM 756 C C . ILE A 1 96 ? -1.788 -12.634 -7.227 1.00 97.88 96 ILE A C 1
ATOM 758 O O . ILE A 1 96 ? -1.428 -11.685 -7.927 1.00 97.88 96 ILE A O 1
ATOM 762 N N . GLY A 1 97 ? -1.930 -13.867 -7.717 1.00 96.56 97 GLY A N 1
ATOM 763 C CA . GLY A 1 97 ? -1.657 -14.204 -9.113 1.00 96.56 97 GLY A CA 1
ATOM 764 C C . GLY A 1 97 ? -0.198 -13.930 -9.490 1.00 96.56 97 GLY A C 1
ATOM 765 O O . GLY A 1 97 ? 0.721 -14.434 -8.845 1.00 96.56 97 GLY A O 1
ATOM 766 N N . ASP A 1 98 ? 0.004 -13.121 -10.526 1.00 97.56 98 ASP A N 1
ATOM 767 C CA . ASP A 1 98 ? 1.304 -12.695 -11.059 1.00 97.56 98 ASP A CA 1
ATOM 768 C C . ASP A 1 98 ? 1.832 -11.392 -10.420 1.00 97.56 98 ASP A C 1
ATOM 770 O O . ASP A 1 98 ? 2.844 -10.838 -10.864 1.00 97.56 98 ASP A O 1
ATOM 774 N N . LYS A 1 99 ? 1.159 -10.882 -9.379 1.00 98.50 99 LYS A N 1
ATOM 775 C CA . LYS A 1 99 ? 1.432 -9.582 -8.752 1.00 98.50 99 LYS A CA 1
ATOM 776 C C . LYS A 1 99 ? 1.616 -9.703 -7.242 1.00 98.50 99 LYS A C 1
ATOM 778 O O . LYS A 1 99 ? 1.114 -10.619 -6.595 1.00 98.50 99 LYS A O 1
ATOM 783 N N . VAL A 1 100 ? 2.305 -8.715 -6.682 1.00 98.75 100 VAL A N 1
ATOM 784 C CA . VAL A 1 100 ? 2.334 -8.452 -5.241 1.00 98.75 100 VAL A CA 1
ATOM 785 C C . VAL A 1 100 ? 1.768 -7.064 -4.995 1.00 98.75 100 VAL A C 1
ATOM 787 O O . VAL A 1 100 ? 2.190 -6.102 -5.642 1.00 98.75 100 VAL A O 1
ATOM 790 N N . TYR A 1 101 ? 0.820 -6.969 -4.068 1.00 98.81 101 TYR A N 1
ATOM 791 C CA . TYR A 1 101 ? 0.177 -5.718 -3.676 1.00 98.81 101 TYR A CA 1
ATOM 792 C C . TYR A 1 101 ? 0.725 -5.234 -2.336 1.00 98.81 101 TYR A C 1
ATOM 794 O O . TYR A 1 101 ? 0.923 -6.037 -1.428 1.00 98.81 101 TYR A O 1
ATOM 802 N N . PHE A 1 102 ? 0.926 -3.926 -2.200 1.00 98.81 102 PHE A N 1
ATOM 803 C CA . PHE A 1 102 ? 1.418 -3.268 -0.990 1.00 98.81 102 PHE A CA 1
ATOM 804 C C . PHE A 1 102 ? 0.455 -2.165 -0.580 1.00 98.81 102 PHE A C 1
ATOM 806 O O . PHE A 1 102 ? 0.102 -1.310 -1.391 1.00 98.81 102 PHE A O 1
ATOM 813 N N . PHE A 1 103 ? 0.063 -2.161 0.685 1.00 98.88 103 PHE A N 1
ATOM 814 C CA . PHE A 1 103 ? -0.813 -1.159 1.273 1.00 98.88 103 PHE A CA 1
ATOM 815 C C . PHE A 1 103 ? -0.004 -0.290 2.222 1.00 98.88 103 PHE A C 1
ATOM 817 O O . PHE A 1 103 ? 0.762 -0.794 3.047 1.00 98.88 103 PHE A O 1
ATOM 824 N N . PHE A 1 104 ? -0.163 1.021 2.095 1.00 98.81 104 PHE A N 1
ATOM 825 C CA . PHE A 1 104 ? 0.545 1.998 2.911 1.00 98.81 104 PHE A CA 1
ATOM 826 C C . PHE A 1 104 ? -0.194 3.331 2.919 1.00 98.81 104 PHE A C 1
ATOM 828 O O . PHE A 1 104 ? -1.078 3.577 2.102 1.00 98.81 104 PHE A O 1
ATOM 835 N N . ARG A 1 105 ? 0.185 4.214 3.835 1.00 98.50 105 ARG A N 1
ATOM 836 C CA . ARG A 1 105 ? -0.174 5.639 3.800 1.00 98.50 105 ARG A CA 1
ATOM 837 C C . ARG A 1 105 ? 1.085 6.458 3.570 1.00 98.50 105 ARG A C 1
ATOM 839 O O . ARG A 1 105 ? 2.145 6.063 4.036 1.00 98.50 105 ARG A O 1
ATOM 846 N N . GLU A 1 106 ? 0.981 7.576 2.876 1.00 97.81 106 GLU A N 1
ATOM 847 C CA . GLU A 1 106 ? 2.123 8.446 2.578 1.00 97.81 106 GLU A CA 1
ATOM 848 C C . GLU A 1 106 ? 1.689 9.912 2.523 1.00 97.81 106 GLU A C 1
ATOM 850 O O . GLU A 1 106 ? 0.491 10.208 2.433 1.00 97.81 106 GLU A O 1
ATOM 855 N N . THR A 1 107 ? 2.656 10.827 2.517 1.00 97.06 107 THR A N 1
ATOM 856 C CA . THR A 1 107 ? 2.401 12.238 2.224 1.00 97.06 107 THR A CA 1
ATOM 857 C C . THR A 1 107 ? 1.945 12.385 0.772 1.00 97.06 107 THR A C 1
ATOM 859 O O . THR A 1 107 ? 2.647 11.998 -0.163 1.00 97.06 107 THR A O 1
ATOM 862 N N . ALA A 1 108 ? 0.761 12.958 0.570 1.00 96.69 108 ALA A N 1
ATOM 863 C CA . ALA A 1 108 ? 0.204 13.212 -0.749 1.00 96.69 108 ALA A CA 1
ATOM 864 C C . ALA A 1 108 ? 1.025 14.288 -1.467 1.00 96.69 108 ALA A C 1
ATOM 866 O O . ALA A 1 108 ? 1.215 15.389 -0.954 1.00 96.69 108 ALA A O 1
ATOM 867 N N . VAL A 1 109 ? 1.513 13.966 -2.662 1.00 94.88 109 VAL A N 1
ATOM 868 C CA . VAL A 1 109 ? 2.252 14.908 -3.522 1.00 94.88 109 VAL A CA 1
ATOM 869 C C . VAL A 1 109 ? 1.344 15.559 -4.560 1.00 94.88 109 VAL A C 1
ATOM 871 O O . VAL A 1 109 ? 1.718 16.552 -5.169 1.00 94.88 109 VAL A O 1
ATOM 874 N N . GLU A 1 110 ? 0.146 15.002 -4.753 1.00 94.81 110 GLU A N 1
ATOM 875 C CA . GLU A 1 110 ? -0.850 15.443 -5.728 1.00 94.81 110 GLU A CA 1
ATOM 876 C C . GLU A 1 110 ? -1.829 16.510 -5.224 1.00 94.81 110 GLU A C 1
ATOM 878 O O . GLU A 1 110 ? -2.853 16.759 -5.866 1.00 94.81 110 GLU A O 1
ATOM 883 N N . VAL A 1 111 ? -1.558 17.067 -4.048 1.00 91.62 111 VAL A N 1
ATOM 884 C CA . VAL A 1 111 ? -2.326 18.153 -3.433 1.00 91.62 111 VAL A CA 1
ATOM 885 C C . VAL A 1 111 ? -1.540 19.457 -3.535 1.00 91.62 111 VAL A C 1
ATOM 887 O O . VAL A 1 111 ? -0.399 19.461 -3.999 1.00 91.62 111 VAL A O 1
ATOM 890 N N . ASP A 1 112 ? -2.156 20.569 -3.134 1.00 84.06 112 ASP A N 1
ATOM 891 C CA . ASP A 1 112 ? -1.455 21.850 -3.056 1.00 84.06 112 ASP A CA 1
ATOM 892 C C . ASP A 1 112 ? -0.190 21.700 -2.183 1.00 84.06 112 ASP A C 1
ATOM 894 O O . ASP A 1 112 ? -0.300 21.193 -1.064 1.00 84.06 112 ASP A O 1
ATOM 898 N N . PRO A 1 113 ? 1.003 22.120 -2.649 1.00 80.69 113 PRO A N 1
ATOM 899 C CA . PRO A 1 113 ? 2.238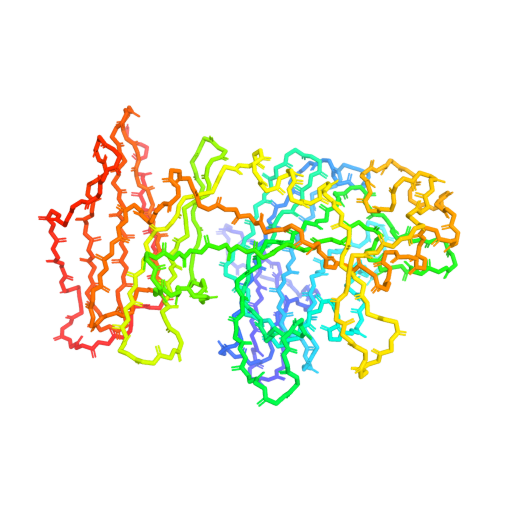 22.042 -1.867 1.00 80.69 113 PRO A CA 1
ATOM 900 C C . PRO A 1 113 ? 2.188 22.754 -0.505 1.00 80.69 113 PRO A C 1
ATOM 902 O O . PRO A 1 113 ? 3.009 22.454 0.362 1.00 80.69 113 PRO A O 1
ATOM 905 N N . ALA A 1 114 ? 1.258 23.693 -0.307 1.00 84.81 114 ALA A N 1
ATOM 906 C CA . ALA A 1 114 ? 1.020 24.351 0.976 1.00 84.81 114 ALA A CA 1
ATOM 907 C C . ALA A 1 114 ? 0.248 23.473 1.982 1.00 84.81 114 ALA A C 1
ATOM 909 O O . ALA A 1 114 ? 0.223 23.788 3.174 1.00 84.81 114 ALA A O 1
ATOM 910 N N . GLU A 1 115 ? -0.375 22.381 1.534 1.00 86.31 115 GLU A N 1
ATOM 911 C CA . GLU A 1 115 ? -1.122 21.445 2.369 1.00 86.31 115 GLU A CA 1
ATOM 912 C C . GLU A 1 115 ? -0.330 20.156 2.622 1.00 86.31 115 GLU A C 1
ATOM 914 O O . GLU A 1 115 ? 0.037 19.425 1.704 1.00 86.31 115 GLU A O 1
ATOM 919 N N . THR A 1 116 ? -0.162 19.790 3.893 1.00 90.25 116 THR A N 1
ATOM 920 C CA . THR A 1 116 ? 0.314 18.449 4.254 1.00 90.25 116 THR A CA 1
ATOM 921 C C . THR A 1 116 ? -0.884 17.527 4.450 1.00 90.25 116 THR A C 1
ATOM 923 O O . THR A 1 116 ? -1.505 17.509 5.516 1.00 90.25 116 THR A O 1
ATOM 926 N N . LYS A 1 117 ? -1.216 16.749 3.416 1.00 94.69 117 LYS A N 1
ATOM 927 C CA . LYS A 1 117 ? -2.219 15.676 3.488 1.00 94.69 117 LYS A CA 1
ATOM 928 C C . LYS A 1 117 ? -1.553 14.309 3.444 1.00 94.69 117 LYS A C 1
ATOM 930 O O . LYS A 1 117 ? -0.551 14.116 2.763 1.00 94.69 117 LYS A O 1
ATOM 935 N N . ILE A 1 118 ? -2.130 13.359 4.168 1.00 97.12 118 ILE A N 1
ATOM 936 C CA . ILE A 1 118 ? -1.774 11.942 4.086 1.00 97.12 118 ILE A CA 1
ATOM 937 C C . ILE A 1 118 ? -2.834 11.269 3.233 1.00 97.12 118 ILE A C 1
ATOM 939 O O . ILE A 1 118 ? -4.007 11.516 3.475 1.00 97.12 118 ILE A O 1
ATOM 943 N N . PHE A 1 119 ? -2.441 10.418 2.288 1.00 98.25 119 PHE A N 1
ATOM 944 C CA . PHE A 1 119 ? -3.370 9.543 1.574 1.00 98.25 119 PHE A CA 1
ATOM 945 C C . PHE A 1 119 ? -2.961 8.083 1.700 1.00 98.25 119 PHE A C 1
ATOM 947 O O . PHE A 1 119 ? -1.780 7.734 1.728 1.00 98.25 119 PHE A O 1
ATOM 954 N N . SER A 1 120 ? -3.975 7.226 1.731 1.00 98.75 120 SER A N 1
ATOM 955 C CA . SER A 1 120 ? -3.822 5.778 1.696 1.00 98.75 120 SER A CA 1
ATOM 956 C C . SER A 1 120 ? -3.667 5.286 0.268 1.00 98.75 120 SER A C 1
ATOM 958 O O . SER A 1 120 ? -4.340 5.765 -0.649 1.00 98.75 120 SER A O 1
ATOM 960 N N . ARG A 1 121 ? -2.784 4.311 0.081 1.00 98.81 121 ARG A N 1
ATOM 961 C CA . ARG A 1 121 ? -2.384 3.768 -1.210 1.00 98.81 121 ARG A CA 1
ATOM 962 C C . ARG A 1 121 ? -2.480 2.259 -1.222 1.00 98.81 121 ARG A C 1
ATOM 964 O O . ARG A 1 121 ? -2.161 1.592 -0.239 1.00 98.81 121 ARG A O 1
ATOM 971 N N . VAL A 1 122 ? -2.817 1.751 -2.396 1.00 98.88 122 VAL A N 1
ATOM 972 C CA . VAL A 1 122 ? -2.454 0.405 -2.823 1.00 98.88 122 VAL A CA 1
ATOM 973 C C . VAL A 1 122 ? -1.477 0.539 -3.983 1.00 98.88 122 VAL A C 1
ATOM 975 O O . VAL A 1 122 ? -1.756 1.239 -4.958 1.00 98.88 122 VAL A O 1
ATOM 978 N N . ALA A 1 123 ? -0.322 -0.102 -3.872 1.00 98.81 123 ALA A N 1
ATOM 979 C CA . ALA A 1 123 ? 0.622 -0.264 -4.964 1.00 98.81 123 ALA A CA 1
ATOM 980 C C . ALA A 1 123 ? 0.701 -1.720 -5.396 1.00 98.81 123 ALA A C 1
ATOM 982 O O . ALA A 1 123 ? 0.352 -2.621 -4.635 1.00 98.81 123 ALA A O 1
ATOM 983 N N . LYS A 1 124 ? 1.190 -1.947 -6.610 1.00 98.25 124 LYS A N 1
ATOM 984 C CA . LYS A 1 124 ? 1.489 -3.282 -7.113 1.00 98.25 124 LYS A CA 1
ATOM 985 C C . LYS A 1 124 ? 2.823 -3.319 -7.837 1.00 98.25 124 LYS A C 1
ATOM 987 O O . LYS A 1 124 ? 3.215 -2.331 -8.454 1.00 98.25 124 LYS A O 1
ATOM 992 N N . VAL A 1 125 ? 3.456 -4.484 -7.814 1.00 98.75 125 VAL A N 1
ATOM 993 C CA . VAL A 1 125 ? 4.578 -4.869 -8.683 1.00 98.75 125 VAL A CA 1
ATOM 994 C C . VAL A 1 125 ? 4.279 -6.236 -9.297 1.00 98.75 125 VAL A C 1
ATOM 996 O O . VAL A 1 125 ? 3.528 -7.028 -8.724 1.00 98.75 125 VAL A O 1
ATOM 999 N N . CYS A 1 126 ? 4.842 -6.518 -10.466 1.00 98.56 126 CYS A N 1
ATOM 1000 C CA . CYS A 1 126 ? 4.749 -7.821 -11.113 1.00 98.56 126 CYS A CA 1
ATOM 1001 C C . CYS A 1 126 ? 5.856 -8.737 -10.595 1.00 98.56 126 CYS A C 1
ATOM 1003 O O . CYS A 1 126 ? 7.017 -8.336 -10.497 1.00 98.56 126 CYS A O 1
ATOM 1005 N N . LYS A 1 127 ? 5.516 -9.989 -10.296 1.00 98.19 127 LYS A N 1
ATOM 1006 C CA . LYS A 1 127 ? 6.471 -10.933 -9.712 1.00 98.19 127 LYS A CA 1
ATOM 1007 C C . LYS A 1 127 ? 7.619 -11.279 -10.648 1.00 98.19 127 LYS A C 1
ATOM 1009 O O . LYS A 1 127 ? 8.737 -11.435 -10.186 1.00 98.19 127 LYS A O 1
ATOM 1014 N N . LYS A 1 128 ? 7.385 -11.338 -11.958 1.00 97.00 128 LYS A N 1
ATOM 1015 C CA . LYS A 1 128 ? 8.435 -11.615 -12.953 1.00 97.00 128 LYS A CA 1
ATOM 1016 C C . LYS A 1 128 ? 9.263 -10.396 -13.363 1.00 97.00 128 LYS A C 1
ATOM 1018 O O . LYS A 1 128 ? 10.143 -10.518 -14.202 1.00 97.00 128 LYS A O 1
ATOM 1023 N N . ASP A 1 129 ? 9.019 -9.227 -12.772 1.00 97.88 129 ASP A N 1
ATOM 1024 C CA . ASP A 1 129 ? 9.770 -8.018 -13.108 1.00 97.88 129 ASP A CA 1
ATOM 1025 C C . ASP A 1 129 ? 11.248 -8.174 -12.730 1.00 97.88 129 ASP A C 1
ATOM 1027 O O . ASP A 1 129 ? 11.563 -8.423 -11.565 1.00 97.88 129 ASP A O 1
ATOM 1031 N N . THR A 1 130 ? 12.145 -8.050 -13.707 1.00 96.12 130 THR A N 1
ATOM 1032 C CA . THR A 1 130 ? 13.606 -8.159 -13.525 1.00 96.12 130 THR A CA 1
ATOM 1033 C C . THR A 1 130 ? 14.339 -6.843 -13.780 1.00 96.12 130 THR A C 1
ATOM 1035 O O . THR A 1 130 ? 15.566 -6.815 -13.846 1.00 96.12 130 THR A O 1
ATOM 1038 N N . GLY A 1 131 ? 13.601 -5.736 -13.887 1.00 97.12 131 GLY A N 1
ATOM 1039 C CA . GLY A 1 131 ? 14.166 -4.436 -14.220 1.00 97.12 131 GLY A CA 1
ATOM 1040 C C . GLY A 1 131 ? 14.295 -4.217 -15.722 1.00 97.12 131 GLY A C 1
ATOM 1041 O O . GLY A 1 131 ? 13.981 -5.093 -16.533 1.00 97.12 131 GLY A O 1
ATOM 1042 N N . GLY A 1 132 ? 14.732 -3.014 -16.088 1.00 96.75 132 GLY A N 1
ATOM 1043 C CA . GLY A 1 132 ? 15.068 -2.677 -17.467 1.00 96.75 132 GLY A CA 1
ATOM 1044 C C . GLY A 1 132 ? 16.532 -2.976 -17.795 1.00 96.75 132 GLY A C 1
ATOM 1045 O O . GLY A 1 132 ? 17.358 -3.207 -16.911 1.00 96.75 132 GLY A O 1
ATOM 1046 N N . ASN A 1 133 ? 16.856 -2.973 -19.089 1.00 91.44 133 ASN A N 1
ATOM 1047 C CA . ASN A 1 133 ? 18.194 -3.304 -19.579 1.00 91.44 133 ASN A CA 1
ATOM 1048 C C . ASN A 1 133 ? 19.235 -2.216 -19.234 1.00 91.44 133 ASN A C 1
ATOM 1050 O O . ASN A 1 133 ? 20.180 -2.459 -18.484 1.00 91.44 133 ASN A O 1
ATOM 1054 N N . SER A 1 134 ? 19.052 -0.998 -19.760 1.00 91.75 134 SER A N 1
ATOM 1055 C CA . SER A 1 134 ? 19.932 0.153 -19.481 1.00 91.75 134 SER A CA 1
ATOM 1056 C C . SER A 1 134 ? 19.284 1.141 -18.509 1.00 91.75 134 SER A C 1
ATOM 1058 O O . SER A 1 134 ? 19.850 1.446 -17.459 1.00 91.75 134 SER A O 1
ATOM 1060 N N . LEU A 1 135 ? 18.069 1.600 -18.824 1.00 95.56 135 LEU A N 1
ATOM 1061 C CA . LEU A 1 135 ? 17.239 2.385 -17.913 1.00 95.56 135 LEU A CA 1
ATOM 1062 C C . LEU A 1 135 ? 16.536 1.458 -16.909 1.00 95.56 135 LEU A C 1
ATOM 1064 O O . LEU A 1 135 ? 16.196 0.329 -17.248 1.00 95.56 135 LEU A O 1
ATOM 1068 N N . LEU A 1 136 ? 16.314 1.929 -15.677 1.00 97.00 136 LEU A N 1
ATOM 1069 C CA . LEU A 1 136 ? 15.685 1.149 -14.598 1.00 97.00 136 LEU A CA 1
ATOM 1070 C C . LEU A 1 136 ? 16.359 -0.213 -14.318 1.00 97.00 136 LEU A C 1
ATOM 1072 O O . LEU A 1 136 ? 15.701 -1.172 -13.912 1.00 97.00 136 LEU A O 1
ATOM 1076 N N . ARG A 1 137 ? 17.685 -0.313 -14.483 1.00 96.81 137 ARG A N 1
ATOM 1077 C CA . ARG A 1 137 ? 18.434 -1.508 -14.072 1.00 96.81 137 ARG A CA 1
ATOM 1078 C C . ARG A 1 137 ? 18.282 -1.739 -12.567 1.00 96.81 137 ARG A C 1
ATOM 1080 O O . ARG A 1 137 ? 18.513 -0.824 -11.776 1.00 96.81 137 ARG A O 1
ATOM 1087 N N . ASN A 1 138 ? 17.895 -2.954 -12.178 1.00 96.06 138 ASN A N 1
ATOM 1088 C CA . ASN A 1 138 ? 17.578 -3.333 -10.794 1.00 96.06 138 ASN A CA 1
ATOM 1089 C C . ASN A 1 138 ? 16.486 -2.443 -10.148 1.00 96.06 138 ASN A C 1
ATOM 1091 O O . ASN A 1 138 ? 16.386 -2.353 -8.923 1.00 96.06 138 ASN A O 1
ATOM 1095 N N . LYS A 1 139 ? 15.668 -1.748 -10.951 1.00 97.88 139 LYS A N 1
ATOM 1096 C CA . LYS A 1 139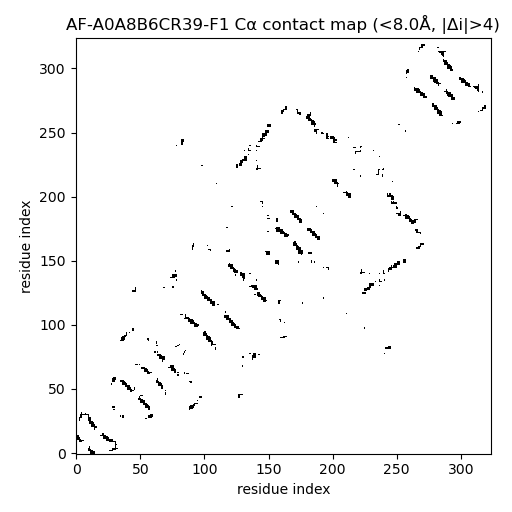 ? 14.539 -0.932 -10.490 1.00 97.88 139 LYS A CA 1
ATOM 1097 C C . LYS A 1 139 ? 13.235 -1.498 -11.034 1.00 97.88 139 LYS A C 1
ATOM 1099 O O . LYS A 1 139 ? 13.209 -1.985 -12.157 1.00 97.88 139 LYS A O 1
ATOM 1104 N N . TRP A 1 140 ? 12.154 -1.420 -10.262 1.00 98.25 140 TRP A N 1
ATOM 1105 C CA . TRP A 1 140 ? 10.845 -1.886 -10.726 1.00 98.25 140 TRP A CA 1
ATOM 1106 C C . TRP A 1 140 ? 10.438 -1.191 -12.032 1.00 98.25 140 TRP A C 1
ATOM 1108 O O . TRP A 1 140 ? 10.481 0.030 -12.135 1.00 98.25 140 TRP A O 1
ATOM 1118 N N . THR A 1 141 ? 9.999 -1.966 -13.016 1.00 98.50 141 THR A N 1
ATOM 1119 C CA . THR A 1 141 ? 9.383 -1.476 -14.263 1.00 98.50 141 THR A CA 1
ATOM 1120 C C . THR A 1 141 ? 7.857 -1.562 -14.208 1.00 98.50 141 THR A C 1
ATOM 1122 O O . THR A 1 14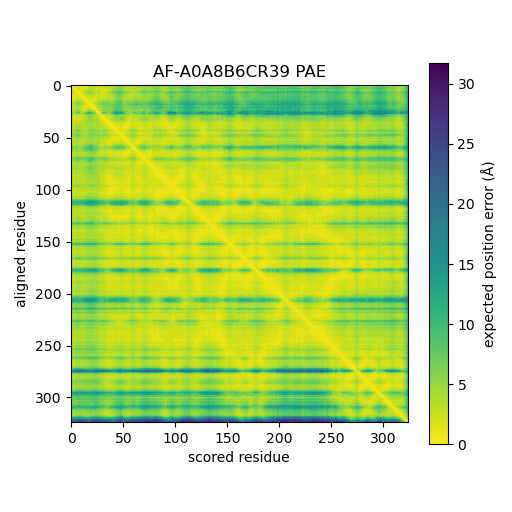1 ? 7.155 -1.033 -15.067 1.00 98.50 141 THR A O 1
ATOM 1125 N N . SER A 1 142 ? 7.340 -2.223 -13.170 1.00 98.56 142 SER A N 1
ATOM 1126 C CA . SER A 1 142 ? 5.929 -2.552 -12.983 1.00 98.56 142 SER A CA 1
ATOM 1127 C C . SER A 1 142 ? 5.260 -1.872 -11.787 1.00 98.56 142 SER A C 1
ATOM 1129 O O . SER A 1 142 ? 4.068 -2.113 -11.556 1.00 98.56 142 SER A O 1
ATOM 1131 N N . PHE A 1 143 ? 6.001 -1.043 -11.039 1.00 98.75 143 PHE A N 1
ATOM 1132 C CA . PHE A 1 143 ? 5.485 -0.327 -9.875 1.00 98.75 143 PHE A CA 1
ATOM 1133 C C . PHE A 1 143 ? 4.438 0.709 -10.287 1.00 98.75 143 PHE A C 1
ATOM 1135 O O . PHE A 1 143 ? 4.714 1.625 -11.057 1.00 98.75 143 PHE A O 1
ATOM 1142 N N . GLN A 1 144 ? 3.234 0.566 -9.744 1.00 98.75 144 GLN A N 1
ATOM 1143 C CA . GLN A 1 144 ? 2.141 1.523 -9.897 1.00 98.75 144 GLN A CA 1
ATOM 1144 C C . GLN A 1 144 ? 1.387 1.631 -8.576 1.00 98.75 144 GLN A C 1
ATOM 1146 O O . GLN A 1 144 ? 1.205 0.614 -7.906 1.00 98.75 144 GLN A O 1
ATOM 1151 N N . LYS A 1 145 ? 0.900 2.825 -8.226 1.00 98.81 145 LYS A N 1
ATOM 1152 C CA . LYS A 1 145 ? 0.099 3.069 -7.019 1.00 98.81 145 LYS A CA 1
ATOM 1153 C C . LYS A 1 145 ? -1.174 3.854 -7.311 1.00 98.81 145 LYS A C 1
ATOM 1155 O O . LYS A 1 145 ? -1.176 4.759 -8.139 1.00 98.81 145 LYS A O 1
ATOM 1160 N N . ALA A 1 146 ? -2.246 3.546 -6.592 1.00 98.81 146 ALA A N 1
ATOM 1161 C CA . ALA A 1 146 ? -3.521 4.255 -6.649 1.00 98.81 146 ALA A CA 1
ATOM 1162 C C . ALA A 1 146 ? -3.967 4.674 -5.240 1.00 98.81 146 ALA A C 1
ATOM 1164 O O . ALA A 1 146 ? -3.618 4.025 -4.251 1.00 98.81 146 ALA A O 1
ATOM 1165 N N . ARG A 1 147 ? -4.733 5.768 -5.139 1.00 98.69 147 ARG A N 1
ATOM 1166 C CA . ARG A 1 147 ? -5.347 6.210 -3.873 1.00 98.69 147 ARG A CA 1
ATOM 1167 C C . ARG A 1 147 ? -6.493 5.273 -3.491 1.00 98.69 147 ARG A C 1
ATOM 1169 O O . ARG A 1 147 ? -7.309 4.960 -4.348 1.00 98.69 147 ARG A O 1
ATOM 1176 N N . LEU A 1 148 ? -6.584 4.898 -2.220 1.00 98.88 148 LEU A N 1
ATOM 1177 C CA . LEU A 1 148 ? -7.770 4.280 -1.619 1.00 98.88 148 LEU A CA 1
ATOM 1178 C C . LEU A 1 148 ? -8.656 5.383 -1.027 1.00 98.88 148 LEU A C 1
ATOM 1180 O O . LEU A 1 148 ? -8.157 6.208 -0.258 1.00 98.88 148 LEU A O 1
ATOM 1184 N N . THR A 1 149 ? -9.944 5.397 -1.369 1.00 98.12 149 THR A N 1
ATOM 1185 C CA . THR A 1 149 ? -10.912 6.368 -0.838 1.00 98.12 149 THR A CA 1
ATOM 1186 C C . THR A 1 149 ? -11.804 5.690 0.202 1.00 98.12 149 THR A C 1
ATOM 1188 O O . THR A 1 149 ? -12.567 4.789 -0.138 1.00 98.12 149 THR A O 1
ATOM 1191 N N . CYS A 1 150 ? -11.703 6.121 1.464 1.00 98.25 150 CYS A N 1
ATOM 1192 C CA . CYS A 1 150 ? -12.589 5.713 2.556 1.00 98.25 150 CYS A CA 1
ATOM 1193 C C . CYS A 1 150 ? -13.208 6.968 3.188 1.00 98.25 150 CYS A C 1
ATOM 1195 O O . CYS A 1 150 ? -12.491 7.773 3.788 1.00 98.25 150 CYS A O 1
ATOM 1197 N N . ASN A 1 151 ? -14.509 7.190 3.010 1.00 96.75 151 ASN A N 1
ATOM 1198 C CA . ASN A 1 151 ? -15.183 8.412 3.464 1.00 96.75 151 ASN A CA 1
ATOM 1199 C C . ASN A 1 151 ? -16.667 8.179 3.753 1.00 96.75 151 ASN A C 1
ATOM 1201 O O . ASN A 1 151 ? -17.296 7.353 3.107 1.00 96.75 151 ASN A O 1
ATOM 1205 N N . GLU A 1 152 ? -17.237 8.947 4.673 1.00 95.69 152 GLU A N 1
ATOM 1206 C CA . GLU A 1 152 ? -18.682 8.998 4.914 1.00 95.69 152 GLU A CA 1
ATOM 1207 C C . GLU A 1 152 ? -19.123 10.460 4.820 1.00 95.69 152 GLU A C 1
ATOM 1209 O O . GLU A 1 152 ? -18.657 11.304 5.589 1.00 95.69 152 GLU A O 1
ATOM 1214 N N . ASN A 1 153 ? -20.018 10.770 3.878 1.00 92.12 153 ASN A N 1
ATOM 1215 C CA . ASN A 1 153 ? -20.371 12.153 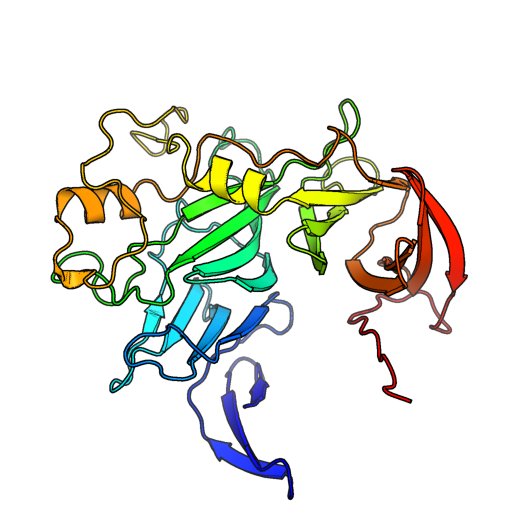3.537 1.00 92.12 153 ASN A CA 1
ATOM 1216 C C . ASN A 1 153 ? -19.092 12.985 3.275 1.00 92.12 153 ASN A C 1
ATOM 1218 O O . ASN A 1 153 ? -18.262 12.578 2.459 1.00 92.12 153 ASN A O 1
ATOM 1222 N N . ASP A 1 154 ? -18.910 14.100 3.992 1.00 90.88 154 ASP A N 1
ATOM 1223 C CA . ASP A 1 154 ? -17.754 15.001 3.865 1.00 90.88 154 ASP A CA 1
ATOM 1224 C C . ASP A 1 154 ? -16.547 14.606 4.748 1.00 90.88 154 ASP A C 1
ATOM 1226 O O . ASP A 1 154 ? -15.525 15.296 4.757 1.00 90.88 154 ASP A O 1
ATOM 1230 N N . VAL A 1 155 ? -16.637 13.513 5.517 1.00 94.56 155 VAL A N 1
ATOM 1231 C CA . VAL A 1 155 ? -15.563 13.066 6.420 1.00 94.56 155 VAL A CA 1
ATOM 1232 C C . VAL A 1 155 ? -14.687 12.026 5.727 1.00 94.56 155 VAL A C 1
ATOM 1234 O O . VAL A 1 155 ? -15.157 10.947 5.367 1.00 94.56 155 VAL A O 1
ATOM 1237 N N . HIS A 1 156 ? -13.393 12.329 5.586 1.00 95.56 156 HIS A N 1
ATOM 1238 C CA . HIS A 1 156 ? -12.400 11.442 4.977 1.00 95.56 156 HIS A CA 1
ATOM 1239 C C . HIS A 1 156 ? -11.530 10.731 6.022 1.00 95.56 156 HIS A C 1
ATOM 1241 O O . HIS A 1 156 ? -10.888 11.361 6.867 1.00 95.56 156 HIS A O 1
ATOM 1247 N N . TYR A 1 157 ? -11.440 9.408 5.902 1.00 97.94 157 TYR A N 1
ATOM 1248 C CA . TYR A 1 157 ? -10.559 8.548 6.688 1.00 97.94 157 TYR A CA 1
ATOM 1249 C C . TYR A 1 157 ? -9.333 8.213 5.835 1.00 97.94 157 TYR A C 1
ATOM 1251 O O . TYR A 1 157 ? -9.193 7.122 5.287 1.00 97.94 157 TYR A O 1
ATOM 1259 N N . ASP A 1 158 ? -8.452 9.194 5.648 1.00 97.06 158 ASP A N 1
ATOM 1260 C CA . ASP A 1 158 ? -7.383 9.099 4.650 1.00 97.06 158 ASP A CA 1
ATOM 1261 C C . ASP A 1 158 ? -6.164 8.265 5.093 1.00 97.06 158 ASP A C 1
ATOM 1263 O O . ASP A 1 158 ? -5.259 8.031 4.287 1.00 97.06 158 ASP A O 1
ATOM 1267 N N . SER A 1 159 ? -6.101 7.802 6.347 1.00 98.31 159 SER A N 1
ATOM 1268 C CA . SER A 1 159 ? -4.921 7.132 6.908 1.00 98.31 159 SER A CA 1
ATOM 1269 C C . SER A 1 159 ? -5.186 5.676 7.290 1.00 98.31 159 SER A C 1
ATOM 1271 O O . SER A 1 159 ? -5.615 5.383 8.405 1.00 98.31 159 SER A O 1
ATOM 1273 N N . ILE A 1 160 ? -4.838 4.748 6.402 1.00 98.75 160 ILE A N 1
ATOM 1274 C CA . ILE A 1 160 ? -4.922 3.301 6.619 1.00 98.75 160 ILE A CA 1
ATOM 1275 C C . ILE A 1 160 ? -3.960 2.849 7.722 1.00 98.75 160 ILE A C 1
ATOM 1277 O O . ILE A 1 160 ? -2.804 3.287 7.752 1.00 98.75 160 ILE A O 1
ATOM 1281 N N . GLN A 1 161 ? -4.437 2.019 8.650 1.00 98.25 161 GLN A N 1
ATOM 1282 C CA . GLN A 1 161 ? -3.633 1.458 9.744 1.00 98.25 161 GLN A CA 1
ATOM 1283 C C . GLN A 1 161 ? -3.333 -0.028 9.549 1.00 98.25 161 GLN A C 1
ATOM 1285 O O . GLN A 1 161 ? -2.220 -0.442 9.845 1.00 98.25 161 GLN A O 1
ATOM 1290 N N . ASP A 1 162 ? -4.278 -0.796 9.003 1.00 98.25 162 ASP A N 1
ATOM 1291 C CA . ASP A 1 162 ? -4.135 -2.242 8.806 1.00 98.25 162 ASP A CA 1
ATOM 1292 C C . ASP A 1 162 ? -5.088 -2.747 7.713 1.00 98.25 162 ASP A C 1
ATOM 1294 O O . ASP A 1 162 ? -6.089 -2.082 7.412 1.00 98.25 162 ASP A O 1
ATOM 1298 N N . VAL A 1 163 ? -4.781 -3.903 7.117 1.00 98.44 163 VAL A N 1
ATOM 1299 C CA . VAL A 1 163 ? -5.564 -4.527 6.040 1.00 98.44 163 VAL A CA 1
ATOM 1300 C C . VAL A 1 163 ? -5.598 -6.043 6.187 1.00 98.44 163 VAL A C 1
ATOM 1302 O O . VAL A 1 163 ? -4.566 -6.693 6.320 1.00 98.44 163 VAL A O 1
ATOM 1305 N N . VAL A 1 164 ? -6.786 -6.620 6.018 1.00 97.31 164 VAL A N 1
ATOM 1306 C CA . VAL A 1 164 ? -6.998 -8.067 5.873 1.00 97.31 164 VAL A CA 1
ATOM 1307 C C . VAL A 1 164 ? -7.736 -8.374 4.578 1.00 97.31 164 VAL A C 1
ATOM 1309 O O . VAL A 1 164 ? -8.498 -7.551 4.074 1.00 97.31 164 VAL A O 1
ATOM 1312 N N . MET A 1 165 ? -7.533 -9.568 4.027 1.00 95.75 165 MET A N 1
ATOM 1313 C CA . MET A 1 165 ? -8.199 -10.018 2.804 1.00 95.75 165 MET A CA 1
ATOM 1314 C C . MET A 1 165 ? -9.107 -11.220 3.078 1.00 95.75 165 MET A C 1
ATOM 1316 O O . MET A 1 165 ? -8.730 -12.133 3.810 1.00 95.75 165 MET A O 1
ATOM 1320 N N . LYS A 1 166 ? -10.267 -11.255 2.411 1.00 93.25 166 LYS A N 1
ATOM 1321 C CA . LYS A 1 166 ? -11.122 -12.441 2.262 1.00 93.25 166 LYS A CA 1
ATOM 1322 C C . LYS A 1 166 ? -11.729 -12.466 0.856 1.00 93.25 166 LYS A C 1
ATOM 1324 O O . LYS A 1 166 ? -12.267 -11.451 0.431 1.00 93.25 166 LYS A O 1
ATOM 1329 N N . ASP A 1 167 ? -11.667 -13.605 0.161 1.00 91.44 167 ASP A N 1
ATOM 1330 C CA . ASP A 1 167 ? -12.329 -13.845 -1.138 1.00 91.44 167 ASP A CA 1
ATOM 1331 C C . ASP A 1 167 ? -12.126 -12.713 -2.173 1.00 91.44 167 ASP A C 1
ATOM 1333 O O . ASP A 1 167 ? -13.070 -12.250 -2.806 1.00 91.44 167 ASP A O 1
ATOM 1337 N N . SER A 1 168 ? -10.886 -12.223 -2.318 1.00 95.12 168 SER A N 1
ATOM 1338 C CA . SER A 1 168 ? -10.518 -11.096 -3.203 1.00 95.12 168 SER A CA 1
ATOM 1339 C C . SER A 1 168 ? -11.095 -9.719 -2.824 1.00 95.12 168 SER A C 1
ATOM 1341 O O . SER A 1 168 ? -10.973 -8.763 -3.594 1.00 95.12 168 SER A O 1
ATOM 1343 N N . THR A 1 169 ? -11.655 -9.577 -1.625 1.00 97.00 169 THR A N 1
ATOM 1344 C CA . THR A 1 169 ? -12.011 -8.292 -1.018 1.00 97.00 169 THR A CA 1
ATOM 1345 C C . THR A 1 169 ? -11.024 -7.956 0.096 1.00 97.00 169 THR A C 1
ATOM 1347 O O . THR A 1 169 ? -10.748 -8.769 0.980 1.00 97.00 169 THR A O 1
ATOM 1350 N N . PHE A 1 170 ? -10.500 -6.737 0.059 1.00 98.56 170 PHE A N 1
ATOM 1351 C CA . PHE A 1 170 ? -9.639 -6.170 1.087 1.00 98.56 170 PHE A CA 1
ATOM 1352 C C . PHE A 1 170 ? -10.483 -5.348 2.050 1.00 98.56 170 PHE A C 1
ATOM 1354 O O . PHE A 1 170 ? -11.257 -4.498 1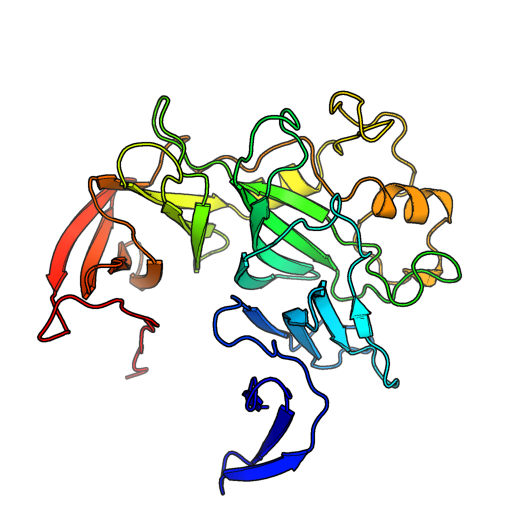.618 1.00 98.56 170 PHE A O 1
ATOM 1361 N N . TYR A 1 171 ? -10.304 -5.566 3.343 1.00 98.19 171 TYR A N 1
ATOM 1362 C CA . TYR A 1 171 ? -10.905 -4.785 4.411 1.00 98.19 171 TYR A CA 1
ATOM 1363 C C . TYR A 1 171 ? -9.786 -4.024 5.096 1.00 98.19 171 TYR A C 1
ATOM 1365 O O . TYR A 1 171 ? -8.860 -4.640 5.619 1.00 98.19 171 TYR A O 1
ATOM 1373 N N . GLY A 1 172 ? -9.849 -2.699 5.057 1.00 98.38 172 GLY A N 1
ATOM 1374 C CA . GLY A 1 172 ? -8.865 -1.840 5.702 1.00 98.38 172 GLY A CA 1
ATOM 1375 C C . GLY A 1 172 ? -9.494 -1.060 6.843 1.00 98.38 172 GLY A C 1
ATOM 1376 O O . GLY A 1 172 ? -10.646 -0.630 6.730 1.00 98.38 172 GLY A O 1
ATOM 1377 N N . VAL A 1 173 ? -8.732 -0.856 7.916 1.00 98.50 173 VAL A N 1
ATOM 1378 C CA . VAL A 1 173 ? -9.092 0.102 8.963 1.00 98.50 173 VAL A CA 1
ATOM 1379 C C . VAL A 1 173 ? -8.381 1.427 8.706 1.00 98.50 173 VAL A C 1
ATOM 1381 O O . VAL A 1 173 ? -7.182 1.460 8.424 1.00 98.50 173 VAL A O 1
ATOM 1384 N N . PHE A 1 174 ? -9.133 2.518 8.763 1.00 98.69 174 PHE A N 1
ATOM 1385 C CA . PHE A 1 174 ? -8.682 3.862 8.428 1.00 98.69 174 PHE A CA 1
ATOM 1386 C C . PHE A 1 174 ? -9.021 4.818 9.559 1.00 98.69 174 PHE A C 1
ATOM 1388 O O . PHE A 1 174 ? -10.030 4.639 10.236 1.00 98.69 174 PHE A O 1
ATOM 1395 N N . ILE A 1 175 ? -8.202 5.852 9.726 1.00 98.25 175 ILE A N 1
ATOM 1396 C CA . ILE A 1 175 ? -8.421 6.911 10.713 1.00 98.25 175 ILE A CA 1
ATOM 1397 C C . ILE A 1 175 ? -8.415 8.287 10.052 1.00 98.25 175 ILE A C 1
ATOM 1399 O O . ILE A 1 175 ? -7.790 8.488 9.000 1.00 98.25 175 ILE A O 1
ATOM 1403 N N . THR A 1 176 ? -9.088 9.243 10.684 1.00 96.44 176 THR A N 1
ATOM 1404 C CA . THR A 1 176 ? -8.953 10.664 10.354 1.00 96.44 176 THR A CA 1
ATOM 1405 C C . THR A 1 176 ? -7.552 11.161 10.736 1.00 96.44 176 THR A C 1
ATOM 1407 O O . THR A 1 176 ? -6.921 10.664 11.667 1.00 96.44 176 THR A O 1
ATOM 1410 N N . LYS A 1 177 ? -7.017 12.137 9.991 1.00 90.06 177 LYS A N 1
ATOM 1411 C CA . LYS A 1 177 ? -5.763 12.837 10.353 1.00 90.06 177 LYS A CA 1
ATOM 1412 C C . LYS A 1 177 ? -5.968 14.277 10.795 1.00 90.06 177 LYS A C 1
ATOM 1414 O O . LYS A 1 177 ? -5.045 14.888 11.322 1.00 90.06 177 LYS A O 1
ATOM 1419 N N . GLN A 1 178 ? -7.157 14.815 10.565 1.00 84.19 178 GLN A N 1
ATOM 1420 C CA . GLN A 1 178 ? -7.531 16.172 10.923 1.00 84.19 178 GLN A CA 1
ATOM 1421 C C . GLN A 1 178 ? -8.898 16.140 11.604 1.00 84.19 178 GLN A C 1
ATOM 1423 O O . GLN A 1 178 ? -9.735 15.299 11.278 1.00 84.19 178 GLN A O 1
ATOM 1428 N N . GLY A 1 179 ? -9.120 17.071 12.532 1.00 86.50 179 GLY A N 1
ATOM 1429 C CA . GLY A 1 179 ? -10.363 17.150 13.296 1.00 86.50 179 GLY A CA 1
ATOM 1430 C C . GLY A 1 179 ? -10.441 16.122 14.425 1.00 86.50 179 GLY A C 1
ATOM 1431 O O . GLY A 1 179 ? -9.427 15.751 15.016 1.00 86.50 179 GLY A O 1
ATOM 1432 N N . THR A 1 180 ? -11.664 15.712 14.754 1.00 90.19 180 THR A N 1
ATOM 1433 C CA . THR A 1 180 ? -11.930 14.740 15.818 1.00 90.19 180 THR A CA 1
ATOM 1434 C C . THR A 1 180 ? -11.399 13.357 15.419 1.00 90.19 180 THR A C 1
ATOM 1436 O O . THR A 1 180 ? -11.661 12.917 14.293 1.00 90.19 180 THR A O 1
ATOM 1439 N N . PRO A 1 181 ? -10.669 12.656 16.308 1.00 94.19 181 PRO A N 1
ATOM 1440 C CA . PRO A 1 181 ? -10.238 11.286 16.058 1.00 94.19 181 PRO A CA 1
ATOM 1441 C C . PRO A 1 181 ? -11.438 10.389 15.767 1.00 94.19 181 PRO A C 1
ATOM 1443 O O . PRO A 1 181 ? -12.366 10.313 16.568 1.00 94.19 181 PRO A O 1
ATOM 1446 N N . ALA A 1 182 ? -11.418 9.709 14.630 1.00 96.81 182 ALA A N 1
ATOM 1447 C CA . ALA A 1 182 ? -12.453 8.763 14.250 1.00 96.81 182 ALA A CA 1
ATOM 1448 C C . ALA A 1 182 ? -11.856 7.674 13.360 1.00 96.81 182 ALA A C 1
ATOM 1450 O O . ALA A 1 182 ? -10.847 7.890 12.682 1.00 96.81 182 ALA A O 1
ATOM 1451 N N . SER A 1 183 ? -12.504 6.514 13.349 1.00 98.06 183 SER A N 1
ATOM 1452 C CA . SER A 1 183 ? -12.112 5.356 12.556 1.00 98.06 183 SER A CA 1
ATOM 1453 C C . SER A 1 183 ? -13.228 4.869 11.653 1.00 98.06 183 SER A C 1
ATOM 1455 O O . SER A 1 183 ? -14.409 4.977 11.980 1.00 98.06 183 SER A O 1
ATOM 1457 N N . ALA A 1 184 ? -12.831 4.235 10.560 1.00 98.00 184 ALA A N 1
ATOM 1458 C CA . ALA A 1 184 ? -13.719 3.556 9.640 1.00 98.00 184 ALA A CA 1
ATOM 1459 C C . ALA A 1 184 ? -13.128 2.206 9.223 1.00 98.00 184 ALA A C 1
ATOM 1461 O O . ALA A 1 184 ? -11.910 2.061 9.115 1.00 98.00 184 ALA A O 1
ATOM 1462 N N . ILE A 1 185 ? -13.990 1.226 8.950 1.00 98.25 185 ILE A N 1
ATOM 1463 C CA . ILE A 1 185 ? -13.605 0.030 8.190 1.00 98.25 185 ILE A CA 1
ATOM 1464 C C . ILE A 1 185 ? -14.229 0.156 6.807 1.00 98.25 185 ILE A C 1
ATOM 1466 O O . ILE A 1 185 ? -15.446 0.301 6.684 1.00 98.25 185 ILE A O 1
ATOM 1470 N N . CYS A 1 186 ? -13.399 0.074 5.773 1.00 98.25 186 CYS A N 1
ATOM 1471 C CA . CYS A 1 186 ? -13.810 0.122 4.374 1.00 98.25 186 CYS A CA 1
ATOM 1472 C C . CYS A 1 186 ? -13.414 -1.167 3.656 1.00 98.25 186 CYS A C 1
ATOM 1474 O O . CYS A 1 186 ? -12.390 -1.774 3.971 1.00 98.25 186 CYS A O 1
ATOM 1476 N N . ALA A 1 187 ? -14.231 -1.576 2.685 1.00 97.81 187 ALA A N 1
ATOM 1477 C CA . ALA A 1 187 ? -13.978 -2.740 1.847 1.00 97.81 187 ALA A CA 1
ATOM 1478 C C . ALA A 1 187 ? -13.632 -2.305 0.416 1.00 97.81 187 ALA A C 1
ATOM 1480 O O . ALA A 1 187 ? -14.241 -1.374 -0.105 1.00 97.81 187 ALA A O 1
ATOM 1481 N N . PHE A 1 188 ? -12.698 -2.998 -0.234 1.00 98.56 188 PHE A N 1
ATOM 1482 C CA . PHE A 1 188 ? -12.255 -2.739 -1.605 1.00 98.56 188 PHE A CA 1
ATOM 1483 C C . PHE A 1 188 ? -12.131 -4.058 -2.360 1.00 98.56 188 PHE A C 1
ATOM 1485 O O . PHE A 1 188 ? -11.430 -4.968 -1.923 1.00 98.56 188 PHE A O 1
ATOM 1492 N N . ASN A 1 189 ? -12.791 -4.175 -3.508 1.00 98.19 189 ASN A N 1
ATOM 1493 C CA . ASN A 1 189 ? -12.668 -5.369 -4.341 1.00 98.19 189 ASN A CA 1
ATOM 1494 C C . ASN A 1 189 ? -11.379 -5.319 -5.162 1.00 98.19 189 ASN A C 1
ATOM 1496 O O . ASN A 1 189 ? -11.025 -4.265 -5.697 1.00 98.19 189 ASN A O 1
ATOM 1500 N N . LEU A 1 190 ? -10.727 -6.471 -5.338 1.00 98.50 190 LEU A N 1
ATOM 1501 C CA . LEU A 1 190 ? -9.556 -6.604 -6.205 1.00 98.50 190 LEU A CA 1
ATOM 1502 C C . LEU A 1 190 ? -9.830 -6.062 -7.616 1.00 98.50 190 LEU A C 1
ATOM 1504 O O . LEU A 1 190 ? -9.015 -5.316 -8.142 1.00 98.50 190 LEU A O 1
ATOM 1508 N N . THR A 1 191 ? -11.011 -6.327 -8.182 1.00 98.19 191 THR A N 1
ATOM 1509 C CA . THR A 1 191 ? -11.410 -5.801 -9.499 1.00 98.19 191 THR A CA 1
ATOM 1510 C C . THR A 1 191 ? -11.393 -4.268 -9.553 1.00 98.19 191 THR A C 1
ATOM 1512 O O . THR A 1 191 ? -10.964 -3.696 -10.551 1.00 98.19 191 THR A O 1
ATOM 1515 N N . SER A 1 192 ? -11.820 -3.583 -8.485 1.00 98.38 192 SER A N 1
ATOM 1516 C CA . SER A 1 192 ? -11.787 -2.113 -8.412 1.00 98.38 192 SER A CA 1
ATOM 1517 C C . SER A 1 192 ? -10.354 -1.587 -8.307 1.00 98.38 192 SER A C 1
ATOM 1519 O O . SER A 1 192 ? -10.018 -0.580 -8.929 1.00 98.38 192 SER A O 1
ATOM 1521 N N . ILE A 1 193 ? -9.495 -2.289 -7.560 1.00 98.75 193 ILE A N 1
ATOM 1522 C CA . ILE A 1 193 ? -8.061 -1.981 -7.479 1.00 98.75 193 ILE A CA 1
ATOM 1523 C C . ILE A 1 193 ? -7.417 -2.130 -8.860 1.00 98.75 193 ILE A C 1
ATOM 1525 O O . ILE A 1 193 ? -6.736 -1.219 -9.327 1.00 98.75 193 ILE A O 1
ATOM 1529 N N . GLU A 1 194 ? -7.666 -3.242 -9.549 1.00 98.50 194 GLU A N 1
ATOM 1530 C CA . GLU A 1 194 ? -7.145 -3.487 -10.894 1.00 98.50 194 GLU A CA 1
ATOM 1531 C C . GLU A 1 194 ? -7.666 -2.468 -11.912 1.00 98.50 194 GLU A C 1
ATOM 1533 O O . GLU A 1 194 ? -6.898 -2.009 -12.757 1.00 98.50 194 GLU A O 1
ATOM 1538 N N . ALA A 1 195 ? -8.932 -2.055 -11.814 1.00 98.50 195 ALA A N 1
ATOM 1539 C CA . ALA A 1 195 ? -9.497 -1.017 -12.672 1.00 98.50 195 ALA A CA 1
ATOM 1540 C C . ALA A 1 195 ? -8.786 0.337 -12.492 1.00 98.50 195 ALA A C 1
ATOM 1542 O O . ALA A 1 195 ? -8.501 1.013 -13.482 1.00 98.50 195 ALA A O 1
ATOM 1543 N N . ALA A 1 196 ? -8.445 0.723 -11.257 1.00 98.62 196 ALA A N 1
ATOM 1544 C CA . ALA A 1 196 ? -7.688 1.948 -10.996 1.00 98.62 196 ALA A CA 1
ATOM 1545 C C . ALA A 1 196 ? -6.230 1.844 -11.483 1.00 98.62 196 ALA A C 1
ATOM 1547 O O . ALA A 1 196 ? -5.749 2.745 -12.171 1.00 98.62 196 ALA A O 1
ATOM 1548 N N . ILE A 1 197 ? -5.549 0.725 -11.199 1.00 98.31 197 ILE A N 1
ATOM 1549 C CA . ILE A 1 197 ? -4.167 0.439 -11.637 1.00 98.31 197 ILE A CA 1
ATOM 1550 C C . ILE A 1 197 ? -4.032 0.408 -13.169 1.00 98.31 197 ILE A C 1
ATOM 1552 O O . ILE A 1 197 ? -3.017 0.836 -13.732 1.00 98.31 197 ILE A O 1
ATOM 1556 N N . ASN A 1 198 ? -5.064 -0.058 -13.868 1.00 97.62 198 ASN A N 1
ATOM 1557 C CA . ASN A 1 198 ? -5.107 -0.074 -15.329 1.00 97.62 198 ASN A CA 1
ATOM 1558 C C . ASN A 1 198 ? -5.728 1.198 -15.938 1.00 97.62 198 ASN A C 1
ATOM 1560 O O . ASN A 1 198 ? -5.792 1.320 -17.161 1.00 97.62 198 ASN A O 1
ATOM 1564 N N . GLY A 1 199 ? -6.142 2.161 -15.108 1.00 98.25 199 GLY A N 1
ATOM 1565 C CA . GLY A 1 199 ? -6.745 3.426 -15.525 1.00 98.25 199 GLY A CA 1
ATOM 1566 C C . GLY A 1 199 ? -5.745 4.461 -16.065 1.00 98.25 199 GLY A C 1
ATOM 1567 O O . GLY A 1 199 ? -4.588 4.153 -16.350 1.00 98.25 199 GLY A O 1
ATOM 1568 N N . PRO A 1 200 ? -6.153 5.725 -16.239 1.00 98.50 200 PRO A N 1
ATOM 1569 C CA . PRO A 1 200 ? -5.247 6.785 -16.674 1.00 98.50 200 PRO A CA 1
ATOM 1570 C C . PRO A 1 200 ? -4.157 7.067 -15.633 1.00 98.50 200 PRO A C 1
ATOM 1572 O O . PRO A 1 200 ? -4.428 7.066 -14.432 1.00 98.50 200 PRO A O 1
ATOM 1575 N N . PHE A 1 201 ? -2.934 7.336 -16.084 1.00 98.75 201 PHE A N 1
ATOM 1576 C CA . PHE A 1 201 ? -1.851 7.785 -15.208 1.00 98.75 201 PHE A CA 1
ATOM 1577 C C . PHE A 1 201 ? -2.048 9.249 -14.809 1.00 98.75 201 PHE A C 1
ATOM 1579 O O . PHE A 1 201 ? -2.633 10.036 -15.558 1.00 98.75 201 PHE A O 1
ATOM 1586 N N . LYS A 1 202 ? -1.546 9.619 -13.634 1.00 97.88 202 LYS A N 1
ATOM 1587 C CA . LYS A 1 202 ? -1.456 11.008 -13.191 1.00 97.88 202 LYS A CA 1
ATOM 1588 C C . LYS A 1 202 ? -0.116 11.592 -13.640 1.00 97.88 202 LYS A C 1
ATOM 1590 O O . LYS A 1 202 ? 0.902 10.910 -13.570 1.00 97.88 202 LYS A O 1
ATOM 1595 N N . ASN A 1 203 ? -0.123 12.836 -14.100 1.00 96.19 203 ASN A N 1
ATOM 1596 C CA . ASN A 1 203 ? 1.036 13.551 -14.626 1.00 96.19 203 ASN A CA 1
ATOM 1597 C C . ASN A 1 203 ? 1.259 14.861 -13.873 1.00 96.19 203 ASN A C 1
ATOM 1599 O O . ASN A 1 203 ? 0.310 15.515 -13.439 1.00 96.19 203 ASN A O 1
ATOM 1603 N N . GLN A 1 204 ? 2.524 15.253 -13.784 1.00 93.81 204 GLN A N 1
ATOM 1604 C CA . GLN A 1 204 ? 2.947 16.564 -13.331 1.00 93.81 204 GLN A CA 1
ATOM 1605 C C . GLN A 1 204 ? 4.144 16.996 -14.183 1.00 93.81 204 GLN A C 1
ATOM 1607 O O . GLN A 1 204 ? 5.235 16.439 -14.033 1.00 93.81 204 GLN A O 1
ATOM 1612 N N . GLU A 1 205 ? 3.928 17.964 -15.081 1.00 86.19 205 GLU A N 1
ATOM 1613 C CA . GLU A 1 205 ? 4.932 18.384 -16.074 1.00 86.19 205 GLU A CA 1
ATOM 1614 C C . GLU A 1 205 ? 6.201 18.954 -15.428 1.00 86.19 205 GLU A C 1
ATOM 1616 O O . GLU A 1 205 ? 7.310 18.705 -15.888 1.00 86.19 205 GLU A O 1
ATOM 1621 N N . THR A 1 206 ? 6.036 19.714 -14.346 1.00 86.56 206 THR A N 1
ATOM 1622 C CA . THR A 1 206 ? 7.123 20.268 -13.529 1.00 86.56 206 THR A CA 1
ATOM 1623 C C . THR A 1 206 ? 6.719 20.214 -12.062 1.00 86.56 206 THR A C 1
ATOM 1625 O O . THR A 1 206 ? 5.529 20.134 -11.766 1.00 86.56 206 THR A O 1
ATOM 1628 N N . ASP A 1 207 ? 7.670 20.320 -11.135 1.00 82.19 207 ASP A N 1
ATOM 1629 C CA . ASP A 1 207 ? 7.393 20.210 -9.691 1.00 82.19 207 ASP A CA 1
ATOM 1630 C C . ASP A 1 207 ? 6.375 21.242 -9.165 1.00 82.19 207 ASP A C 1
ATOM 1632 O O . ASP A 1 207 ? 5.712 20.995 -8.159 1.00 82.19 207 ASP A O 1
ATOM 1636 N N . ASN A 1 208 ? 6.206 22.369 -9.869 1.00 82.50 208 ASN A N 1
ATOM 1637 C CA . ASN A 1 208 ? 5.254 23.432 -9.527 1.00 82.50 208 ASN A CA 1
ATOM 1638 C C . ASN A 1 208 ? 3.971 23.405 -10.376 1.00 82.50 208 ASN A C 1
ATOM 1640 O O . ASN A 1 208 ? 3.079 24.228 -10.167 1.00 82.50 208 ASN A O 1
ATOM 1644 N N . ALA A 1 209 ? 3.876 22.514 -11.367 1.00 88.50 209 ALA A N 1
ATOM 1645 C CA . ALA A 1 209 ? 2.684 22.396 -12.196 1.00 88.50 209 ALA A CA 1
ATOM 1646 C C . ALA A 1 209 ? 1.561 21.682 -11.438 1.00 88.50 209 ALA A C 1
ATOM 1648 O O . ALA A 1 209 ? 1.801 20.811 -10.597 1.00 88.50 209 ALA A O 1
ATOM 1649 N N . TYR A 1 210 ? 0.319 22.014 -11.792 1.00 90.62 210 TYR A N 1
ATOM 1650 C CA . TYR A 1 210 ? -0.842 21.264 -11.329 1.00 90.62 210 TYR A CA 1
ATOM 1651 C C . TYR A 1 210 ? -0.812 19.834 -11.865 1.00 90.62 210 TYR A C 1
ATOM 1653 O O . TYR A 1 210 ? -0.400 19.575 -12.998 1.00 90.62 210 TYR A O 1
ATOM 1661 N N . TRP A 1 211 ? -1.302 18.906 -11.050 1.00 94.44 211 TRP A N 1
ATOM 1662 C CA . TRP A 1 211 ? -1.437 17.520 -11.463 1.00 94.44 211 TRP A CA 1
ATOM 1663 C C . TRP A 1 211 ? -2.579 17.363 -12.462 1.00 94.44 211 TRP A C 1
ATOM 1665 O O . TRP A 1 211 ? -3.700 17.813 -12.227 1.00 94.44 211 TRP A O 1
ATOM 1675 N N . THR A 1 212 ? -2.294 16.689 -13.568 1.00 96.00 212 THR A N 1
ATOM 1676 C CA . THR A 1 212 ? -3.227 16.447 -14.671 1.00 96.00 212 THR A CA 1
ATOM 1677 C C . THR A 1 212 ? -3.270 14.962 -15.017 1.00 96.00 212 THR A C 1
ATOM 1679 O O . THR A 1 212 ? -2.559 14.143 -14.433 1.00 96.00 212 THR A O 1
ATOM 1682 N N . VAL A 1 213 ? -4.133 14.585 -15.957 1.00 97.56 213 VAL A N 1
ATOM 1683 C CA . VAL A 1 213 ? -4.118 13.237 -16.529 1.00 97.56 213 VAL A CA 1
ATOM 1684 C C . VAL A 1 213 ? -2.994 13.162 -17.557 1.00 97.56 213 VAL A C 1
ATOM 1686 O O . VAL A 1 213 ? -2.884 14.040 -18.412 1.00 97.56 213 VAL A O 1
ATOM 1689 N N . ALA A 1 214 ? -2.171 12.116 -17.492 1.00 96.88 214 ALA A N 1
ATOM 1690 C CA . ALA A 1 214 ? -1.121 11.895 -18.477 1.00 96.88 214 ALA A CA 1
ATOM 1691 C C . ALA A 1 214 ? -1.721 11.720 -19.879 1.00 96.88 214 ALA A C 1
ATOM 1693 O O . ALA A 1 214 ? -2.649 10.931 -20.084 1.00 96.88 214 ALA A O 1
ATOM 1694 N N . THR A 1 215 ? -1.158 12.437 -20.845 1.00 90.31 215 THR A N 1
ATOM 1695 C CA . THR A 1 215 ? -1.441 12.264 -22.273 1.00 90.31 215 THR A CA 1
ATOM 1696 C C . THR A 1 215 ? -0.239 11.564 -22.918 1.00 90.31 215 THR A C 1
ATOM 1698 O O . THR A 1 215 ? 0.863 11.640 -22.387 1.00 90.31 215 THR A O 1
ATOM 1701 N N . ASN A 1 216 ? -0.435 10.844 -24.028 1.00 93.31 216 ASN A N 1
ATOM 1702 C CA . ASN A 1 216 ? 0.632 10.107 -24.736 1.00 93.31 216 ASN A CA 1
ATOM 1703 C C . ASN A 1 216 ? 1.242 8.928 -23.949 1.00 93.31 216 ASN A C 1
ATOM 1705 O O . ASN A 1 216 ? 2.452 8.835 -23.780 1.00 93.31 216 ASN A O 1
ATOM 1709 N N . VAL A 1 217 ? 0.403 8.003 -23.475 1.00 97.69 217 VAL A N 1
ATOM 1710 C CA . VAL A 1 217 ? 0.881 6.755 -22.854 1.00 97.69 217 VAL A CA 1
ATOM 1711 C C . VAL A 1 217 ? 1.527 5.855 -23.929 1.00 97.69 217 VAL A C 1
ATOM 1713 O O . VAL A 1 217 ? 0.838 5.526 -24.900 1.00 97.69 217 VAL A O 1
ATOM 1716 N N . PRO A 1 218 ? 2.796 5.423 -23.769 1.00 97.62 218 PRO A N 1
ATOM 1717 C CA . PRO A 1 218 ? 3.477 4.553 -24.730 1.00 97.62 218 PRO A CA 1
ATOM 1718 C C . PRO A 1 218 ? 2.786 3.200 -24.937 1.00 97.62 218 PRO A C 1
ATOM 1720 O O . PRO A 1 218 ? 1.990 2.745 -24.111 1.00 97.62 218 PRO A O 1
ATOM 1723 N N . THR A 1 219 ? 3.115 2.536 -26.048 1.00 95.88 219 THR A N 1
ATOM 1724 C CA . THR A 1 219 ? 2.658 1.173 -26.365 1.00 95.88 219 THR A CA 1
ATOM 1725 C C . THR A 1 219 ? 3.867 0.239 -26.532 1.00 95.88 219 THR A C 1
ATOM 1727 O O . THR A 1 219 ? 4.751 0.574 -27.316 1.00 95.88 219 THR A O 1
ATOM 1730 N N . PRO A 1 220 ? 3.912 -0.936 -25.868 1.00 95.94 220 PRO A N 1
ATOM 1731 C CA . PRO A 1 220 ? 2.914 -1.479 -24.942 1.00 95.94 220 PRO A CA 1
ATOM 1732 C C . PRO A 1 220 ? 2.768 -0.622 -23.678 1.00 95.94 220 PRO A C 1
ATOM 1734 O O . PRO A 1 220 ? 3.694 0.083 -23.285 1.00 95.94 220 PRO A O 1
ATOM 1737 N N . ARG A 1 221 ? 1.580 -0.671 -23.061 1.00 97.94 221 ARG A N 1
ATOM 1738 C CA . ARG A 1 221 ? 1.257 0.154 -21.892 1.00 97.94 221 ARG A CA 1
ATOM 1739 C C . ARG A 1 221 ? 2.299 -0.075 -20.784 1.00 97.94 221 ARG A C 1
ATOM 1741 O O . ARG A 1 221 ? 2.442 -1.218 -20.339 1.00 97.94 221 ARG A O 1
ATOM 1748 N N . PRO A 1 222 ? 2.972 0.977 -20.288 1.00 98.31 222 PRO A N 1
ATOM 1749 C CA . PRO A 1 222 ? 3.954 0.831 -19.225 1.00 98.31 222 PRO A CA 1
ATOM 1750 C C . PRO A 1 222 ? 3.353 0.246 -17.948 1.00 98.31 222 PRO A C 1
ATOM 1752 O O . PRO A 1 222 ? 2.177 0.443 -17.633 1.00 98.31 222 PRO A O 1
ATOM 1755 N N . GLY A 1 223 ? 4.175 -0.495 -17.213 1.00 97.56 223 GLY A N 1
ATOM 1756 C CA . GLY A 1 223 ? 3.789 -1.106 -15.951 1.00 97.56 223 GLY A CA 1
ATOM 1757 C C . GLY A 1 223 ? 3.038 -2.436 -16.062 1.00 97.56 223 GLY A C 1
ATOM 1758 O O . GLY A 1 223 ? 2.738 -3.024 -15.030 1.00 97.56 223 GLY A O 1
ATOM 1759 N N . GLN A 1 224 ? 2.710 -2.944 -17.253 1.00 97.81 224 GLN A N 1
ATOM 1760 C CA . GLN A 1 224 ? 2.050 -4.252 -17.390 1.00 97.81 224 GLN A CA 1
ATOM 1761 C C . GLN A 1 224 ? 3.001 -5.418 -17.077 1.00 97.81 224 GLN A C 1
ATOM 1763 O O . GLN A 1 224 ? 4.210 -5.314 -17.278 1.00 97.81 224 GLN A O 1
ATOM 1768 N N . CYS A 1 225 ? 2.454 -6.530 -16.575 1.00 97.94 225 CYS A N 1
ATOM 1769 C CA . CYS A 1 225 ? 3.253 -7.721 -16.297 1.00 97.94 225 CYS A CA 1
ATOM 1770 C C . CYS A 1 225 ? 3.658 -8.402 -17.608 1.00 97.94 225 CYS A C 1
ATOM 1772 O O . CYS A 1 225 ? 2.829 -8.605 -18.493 1.00 97.94 225 CYS A O 1
ATOM 1774 N N . THR A 1 226 ? 4.940 -8.733 -17.722 1.00 96.06 226 THR A N 1
ATOM 1775 C CA . THR A 1 226 ? 5.537 -9.413 -18.873 1.00 96.06 226 THR A CA 1
ATOM 1776 C C . THR A 1 226 ? 6.619 -10.368 -18.383 1.00 96.06 226 THR A C 1
ATOM 1778 O O . THR A 1 226 ? 7.188 -10.162 -17.309 1.00 96.06 226 THR A O 1
ATOM 1781 N N . ASP A 1 227 ? 6.898 -11.401 -19.173 1.00 92.31 227 ASP A N 1
ATOM 1782 C CA . ASP A 1 227 ? 7.961 -12.369 -18.896 1.00 92.31 227 ASP A CA 1
ATOM 1783 C C . ASP A 1 227 ? 9.356 -11.833 -19.264 1.00 92.31 227 ASP A C 1
ATOM 1785 O O . ASP A 1 227 ? 10.353 -12.345 -18.766 1.00 92.31 227 ASP A O 1
ATOM 1789 N N . ASP A 1 228 ? 9.437 -10.799 -20.111 1.00 93.56 228 ASP A N 1
ATOM 1790 C CA . ASP A 1 228 ? 10.699 -10.228 -20.595 1.00 93.56 228 ASP A CA 1
ATOM 1791 C C . ASP A 1 228 ? 10.732 -8.704 -20.401 1.00 93.56 228 ASP A C 1
ATOM 1793 O O . ASP A 1 228 ? 10.445 -7.928 -21.318 1.00 93.56 228 ASP A O 1
ATOM 1797 N N . THR A 1 229 ? 11.071 -8.259 -19.186 1.00 95.31 229 THR A N 1
ATOM 1798 C CA . THR A 1 229 ? 11.204 -6.823 -18.879 1.00 95.31 229 THR A CA 1
ATOM 1799 C C . THR A 1 229 ? 12.445 -6.181 -19.503 1.00 95.31 229 THR A C 1
ATOM 1801 O O . THR A 1 229 ? 12.485 -4.962 -19.668 1.00 95.31 229 THR A O 1
ATOM 1804 N N . LEU A 1 230 ? 13.444 -6.975 -19.900 1.00 95.38 230 LEU A N 1
ATOM 1805 C CA . LEU A 1 230 ? 14.675 -6.478 -20.523 1.00 95.38 230 LEU A CA 1
ATOM 1806 C C . LEU A 1 230 ? 14.436 -5.988 -21.958 1.00 95.38 230 LEU A C 1
ATOM 1808 O O . LEU A 1 230 ? 15.178 -5.132 -22.441 1.00 95.38 230 LEU A O 1
ATOM 1812 N N . SER A 1 231 ? 13.387 -6.492 -22.613 1.00 95.81 231 SER A N 1
ATOM 1813 C CA . SER A 1 231 ? 12.945 -6.057 -23.944 1.00 95.81 231 SER A CA 1
ATOM 1814 C C . SER A 1 231 ? 12.094 -4.777 -23.958 1.00 95.81 231 SER A C 1
ATOM 1816 O O . SER A 1 231 ? 11.742 -4.288 -25.035 1.00 95.81 231 SER A O 1
ATOM 1818 N N . LEU A 1 232 ? 11.744 -4.219 -22.791 1.00 96.94 232 LEU A N 1
ATOM 1819 C CA . LEU A 1 232 ? 10.912 -3.017 -22.709 1.00 96.94 232 LEU A CA 1
ATOM 1820 C C . LEU A 1 232 ? 11.607 -1.811 -23.356 1.00 96.94 232 LEU A C 1
ATOM 1822 O O . LEU A 1 232 ? 12.792 -1.558 -23.146 1.00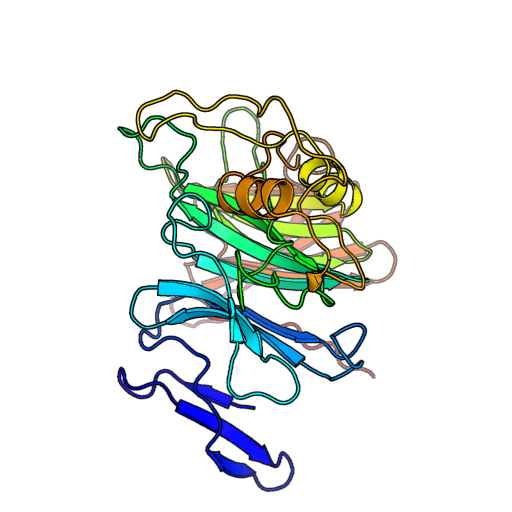 96.94 232 LEU A O 1
ATOM 1826 N N . SER A 1 233 ? 10.838 -1.030 -24.117 1.00 97.12 233 SER A N 1
ATOM 1827 C CA . SER A 1 233 ? 11.319 0.202 -24.750 1.00 97.12 233 SER A CA 1
ATOM 1828 C C . SER A 1 233 ? 11.774 1.229 -23.711 1.00 97.12 233 SER A C 1
ATOM 1830 O O . SER A 1 233 ? 11.095 1.407 -22.695 1.00 97.12 233 SER A O 1
ATOM 1832 N N . GLU A 1 234 ? 12.827 1.989 -24.014 1.00 96.56 234 GLU A N 1
ATOM 1833 C CA . GLU A 1 234 ? 13.290 3.089 -23.156 1.00 96.56 234 GLU A CA 1
ATOM 1834 C C . GLU A 1 234 ? 12.197 4.135 -22.899 1.00 96.56 234 GLU A C 1
ATOM 1836 O O . GLU A 1 234 ? 12.067 4.606 -21.775 1.00 96.56 234 GLU A O 1
ATOM 1841 N N . GLU A 1 235 ? 11.355 4.431 -23.896 1.00 97.38 235 GLU A N 1
ATOM 1842 C CA . GLU A 1 235 ? 10.211 5.341 -23.749 1.00 97.38 235 GLU A CA 1
ATOM 1843 C C . GLU A 1 235 ? 9.236 4.857 -22.663 1.00 97.38 235 GLU A C 1
ATOM 1845 O O . GLU A 1 235 ? 8.874 5.612 -21.762 1.00 97.38 235 GLU A O 1
ATOM 1850 N N . GLY A 1 236 ? 8.849 3.578 -22.699 1.00 97.88 236 GLY A N 1
ATOM 1851 C CA . GLY A 1 236 ? 7.981 2.982 -21.682 1.00 97.88 236 GLY A CA 1
ATOM 1852 C C . GLY A 1 236 ? 8.619 2.932 -20.289 1.00 97.88 236 GLY A C 1
ATOM 1853 O O . GLY A 1 236 ? 7.938 3.192 -19.296 1.00 97.88 236 GLY A O 1
ATOM 1854 N N . LEU A 1 237 ? 9.923 2.645 -20.211 1.00 98.31 237 LEU A N 1
ATOM 1855 C CA . LEU A 1 237 ? 10.679 2.637 -18.955 1.00 98.31 237 LEU A CA 1
ATOM 1856 C C . LEU A 1 237 ? 10.793 4.044 -18.349 1.00 98.31 237 LEU A C 1
ATOM 1858 O O . LEU A 1 237 ? 10.585 4.211 -17.148 1.00 98.31 237 LEU A O 1
ATOM 1862 N N . GLN A 1 238 ? 11.062 5.063 -19.165 1.00 97.62 238 GLN A N 1
ATOM 1863 C CA . GLN A 1 238 ? 11.088 6.455 -18.715 1.00 97.62 238 GLN A CA 1
ATOM 1864 C C . GLN A 1 238 ? 9.695 6.901 -18.266 1.00 97.62 238 GLN A C 1
ATOM 1866 O O . GLN A 1 238 ? 9.541 7.474 -17.190 1.00 97.62 238 GLN A O 1
ATOM 1871 N N . PHE A 1 239 ? 8.659 6.554 -19.036 1.00 98.06 239 PHE A N 1
ATOM 1872 C CA . PHE A 1 239 ? 7.286 6.901 -18.698 1.00 98.06 239 PHE A CA 1
ATOM 1873 C C . PHE A 1 239 ? 6.880 6.358 -17.323 1.00 98.06 239 PHE A C 1
ATOM 1875 O O . PHE A 1 239 ? 6.356 7.121 -16.513 1.00 98.06 239 PHE A O 1
ATOM 1882 N N . ILE A 1 240 ? 7.127 5.074 -17.027 1.00 97.94 240 ILE A N 1
ATOM 1883 C CA . ILE A 1 240 ? 6.742 4.501 -15.726 1.00 97.94 240 ILE A CA 1
ATOM 1884 C C . ILE A 1 240 ? 7.594 5.041 -14.570 1.00 97.94 240 ILE A C 1
ATOM 1886 O O . ILE A 1 240 ? 7.085 5.190 -13.459 1.00 97.94 240 ILE A O 1
ATOM 1890 N N . ALA A 1 241 ? 8.858 5.394 -14.827 1.00 97.38 241 ALA A N 1
ATOM 1891 C CA . ALA A 1 241 ? 9.698 6.070 -13.843 1.00 97.38 241 ALA A CA 1
ATOM 1892 C C . ALA A 1 241 ? 9.100 7.423 -13.421 1.00 97.38 241 ALA A C 1
ATOM 1894 O O . ALA A 1 241 ? 9.108 7.752 -12.233 1.00 97.38 241 ALA A O 1
ATOM 1895 N N . ASP A 1 242 ? 8.522 8.164 -14.365 1.00 96.81 242 ASP A N 1
ATOM 1896 C CA . ASP A 1 242 ? 7.975 9.500 -14.115 1.00 96.81 242 ASP A CA 1
ATOM 1897 C C . ASP A 1 242 ? 6.503 9.491 -13.663 1.00 96.81 242 ASP A C 1
ATOM 1899 O O . ASP A 1 242 ? 6.060 10.425 -12.984 1.00 96.81 242 ASP A O 1
ATOM 1903 N N . HIS A 1 243 ? 5.753 8.429 -13.985 1.00 97.81 243 HIS A N 1
ATOM 1904 C CA . HIS A 1 243 ? 4.302 8.326 -13.775 1.00 97.81 243 HIS A CA 1
ATOM 1905 C C . HIS A 1 243 ? 3.882 7.085 -12.957 1.00 97.81 243 HIS A C 1
ATOM 1907 O O . HIS A 1 243 ? 3.075 6.279 -13.424 1.00 97.81 243 HIS A O 1
ATOM 1913 N N . PRO A 1 244 ? 4.359 6.904 -11.712 1.00 97.75 244 PRO A N 1
ATOM 1914 C CA . PRO A 1 244 ? 3.970 5.756 -10.886 1.00 97.75 244 PRO A CA 1
ATOM 1915 C C . PRO A 1 244 ? 2.544 5.866 -10.308 1.00 97.75 244 PRO A C 1
ATOM 1917 O O . PRO A 1 244 ? 1.973 4.865 -9.877 1.00 97.75 244 PRO A O 1
ATOM 1920 N N . LEU A 1 245 ? 1.967 7.074 -10.241 1.00 98.62 245 LEU A N 1
ATOM 1921 C CA . LEU A 1 245 ? 0.672 7.347 -9.608 1.00 98.62 245 LEU A CA 1
ATOM 1922 C C . LEU A 1 245 ? -0.475 7.294 -10.627 1.00 98.62 245 LEU A C 1
ATOM 1924 O O . LEU A 1 245 ? -0.428 7.941 -11.671 1.00 98.62 245 LEU A O 1
ATOM 1928 N N . MET A 1 246 ? -1.545 6.580 -10.289 1.00 98.75 246 MET A N 1
ATOM 1929 C CA . MET A 1 246 ? -2.771 6.532 -11.083 1.00 98.75 246 MET A CA 1
ATOM 1930 C C . MET A 1 246 ? -3.669 7.741 -10.817 1.00 98.75 246 MET A C 1
ATOM 1932 O O . MET A 1 246 ? -3.749 8.243 -9.695 1.00 98.75 246 MET A O 1
ATOM 1936 N N . ASN A 1 247 ? -4.379 8.196 -11.850 1.00 98.38 247 ASN A N 1
ATOM 1937 C CA . ASN A 1 247 ? -5.344 9.284 -11.729 1.00 98.38 247 ASN A CA 1
ATOM 1938 C C . ASN A 1 247 ? -6.634 8.830 -11.038 1.00 98.38 247 ASN A C 1
ATOM 1940 O O . ASN A 1 247 ? -7.178 9.558 -10.211 1.00 98.38 247 ASN A O 1
ATOM 1944 N N . ASN A 1 248 ? -7.118 7.635 -11.387 1.00 98.38 248 ASN A N 1
ATOM 1945 C CA . ASN A 1 248 ? -8.322 7.077 -10.787 1.00 98.38 248 ASN A CA 1
ATOM 1946 C C . ASN A 1 248 ? -8.035 6.584 -9.367 1.00 98.38 248 ASN A C 1
ATOM 1948 O O . ASN A 1 248 ? -6.993 5.986 -9.087 1.00 98.38 248 ASN A O 1
ATOM 1952 N N . THR A 1 249 ? -8.996 6.817 -8.487 1.00 98.31 249 THR A N 1
ATOM 1953 C CA . THR A 1 249 ? -9.019 6.325 -7.114 1.00 98.31 249 THR A CA 1
ATOM 1954 C C . THR A 1 249 ? -9.702 4.958 -7.046 1.00 98.31 249 THR A C 1
ATOM 1956 O O . THR A 1 249 ? -10.493 4.582 -7.915 1.00 98.31 249 THR A O 1
ATOM 1959 N N . VAL A 1 250 ? -9.371 4.185 -6.016 1.00 98.75 250 VAL A N 1
ATOM 1960 C CA . VAL A 1 250 ? -10.053 2.943 -5.668 1.00 98.75 250 VAL A CA 1
ATOM 1961 C C . VAL A 1 250 ? -11.157 3.292 -4.679 1.00 98.75 250 VAL A C 1
ATOM 1963 O O . VAL A 1 250 ? -10.893 3.589 -3.514 1.00 98.75 250 VAL A O 1
ATOM 1966 N N . GLU A 1 251 ? -12.392 3.251 -5.162 1.00 97.62 251 GLU A N 1
ATOM 1967 C CA . GLU A 1 251 ? -13.574 3.556 -4.360 1.00 97.62 251 GLU A CA 1
ATOM 1968 C C . GLU A 1 251 ? -13.976 2.381 -3.461 1.00 97.62 251 GLU A C 1
ATOM 1970 O O . GLU A 1 251 ? -13.887 1.209 -3.849 1.00 97.62 251 GLU A O 1
ATOM 1975 N N . GLN A 1 252 ? -14.440 2.710 -2.257 1.00 97.06 252 GLN A N 1
ATOM 1976 C CA . GLN A 1 252 ? -14.988 1.753 -1.300 1.00 97.06 252 GLN A CA 1
ATOM 1977 C C . GLN A 1 252 ? -16.242 1.046 -1.842 1.00 97.06 252 GLN A C 1
ATOM 1979 O O . GLN A 1 252 ? -17.074 1.626 -2.549 1.00 97.06 252 GLN A O 1
ATOM 1984 N N . VAL A 1 253 ? -16.408 -0.226 -1.481 1.00 96.25 253 VAL A N 1
ATOM 1985 C CA . VAL A 1 253 ? -17.579 -1.036 -1.839 1.00 96.25 253 VAL A CA 1
ATOM 1986 C C . VAL A 1 253 ? -18.854 -0.372 -1.310 1.00 96.25 253 VAL A C 1
ATOM 1988 O O . VAL A 1 253 ? -18.903 0.093 -0.177 1.00 96.25 253 VAL A O 1
ATOM 1991 N N . ASN A 1 254 ? -19.903 -0.340 -2.137 1.00 93.88 254 ASN A N 1
ATOM 1992 C CA . ASN A 1 254 ? -21.196 0.298 -1.846 1.00 93.88 254 ASN A CA 1
ATOM 1993 C C . ASN A 1 254 ? -21.138 1.814 -1.567 1.00 93.88 254 ASN A C 1
ATOM 1995 O O . ASN A 1 254 ? -22.140 2.378 -1.131 1.00 93.88 254 ASN A O 1
ATOM 1999 N N . GLY A 1 255 ? -20.004 2.477 -1.820 1.00 95.12 255 GLY A N 1
ATOM 2000 C CA . GLY A 1 255 ? -19.872 3.929 -1.688 1.00 95.12 255 GLY A CA 1
ATOM 2001 C C . GLY A 1 255 ? -19.896 4.455 -0.251 1.00 95.12 255 GLY A C 1
ATOM 2002 O O . GLY A 1 255 ? -19.943 5.669 -0.079 1.00 95.12 255 GLY A O 1
ATOM 2003 N N . LYS A 1 256 ? -19.824 3.585 0.766 1.00 95.56 256 LYS A N 1
ATOM 2004 C CA . LYS A 1 256 ? -19.758 3.959 2.190 1.00 95.56 256 LYS A CA 1
ATOM 2005 C C . LYS A 1 256 ? -18.884 2.993 3.007 1.00 95.56 256 LYS A C 1
ATOM 2007 O O . LYS A 1 256 ? -18.728 1.841 2.588 1.00 95.56 256 LYS A O 1
ATOM 2012 N N . PRO A 1 257 ? -18.361 3.388 4.181 1.00 97.25 257 PRO A N 1
ATOM 2013 C CA . PRO A 1 257 ? -17.686 2.479 5.094 1.00 97.25 257 PRO A CA 1
ATOM 2014 C C . PRO A 1 257 ? -18.657 1.426 5.634 1.00 97.25 257 PRO A C 1
ATOM 2016 O O . PRO A 1 257 ? -19.851 1.673 5.813 1.00 97.25 257 PRO A O 1
ATOM 2019 N N . ILE A 1 258 ? -18.147 0.231 5.926 1.00 96.44 258 ILE A N 1
ATOM 2020 C CA . ILE A 1 258 ? -18.950 -0.849 6.517 1.00 96.44 258 ILE A CA 1
ATOM 2021 C C . ILE A 1 258 ? -19.071 -0.719 8.038 1.00 96.44 258 ILE A C 1
ATOM 2023 O O . ILE A 1 258 ? -19.926 -1.375 8.635 1.00 96.44 258 ILE A O 1
ATOM 2027 N N . PHE A 1 259 ? -18.216 0.096 8.660 1.00 97.38 259 PHE A N 1
ATOM 2028 C CA . PHE A 1 259 ? -18.216 0.411 10.085 1.00 97.38 259 PHE A CA 1
ATOM 2029 C C . PHE A 1 259 ? -17.635 1.807 10.314 1.00 97.38 259 PHE A C 1
ATOM 2031 O O . PHE A 1 259 ? -16.679 2.182 9.636 1.00 97.38 259 PHE A O 1
ATOM 2038 N N . LEU A 1 260 ? -18.171 2.519 11.303 1.00 96.88 260 LEU A N 1
ATOM 2039 C CA . LEU A 1 260 ? -17.696 3.819 11.769 1.00 96.88 260 LEU A CA 1
ATOM 2040 C C . LEU A 1 260 ? -17.559 3.784 13.291 1.00 96.88 260 LEU A C 1
ATOM 2042 O O . LEU A 1 260 ? -18.383 3.175 13.978 1.00 96.88 260 LEU A O 1
ATOM 2046 N N . LEU A 1 261 ? -16.525 4.439 13.809 1.00 96.44 261 LEU A N 1
ATOM 2047 C CA . LEU A 1 261 ? -16.300 4.602 15.238 1.00 96.44 261 LEU A CA 1
ATOM 2048 C C . LEU A 1 261 ? -15.758 5.998 15.527 1.00 96.44 261 LEU A C 1
ATOM 2050 O O . LEU A 1 261 ? -14.632 6.321 15.153 1.00 96.44 261 LEU A O 1
ATOM 2054 N N . ASP A 1 262 ? -16.544 6.785 16.246 1.00 94.75 262 ASP A N 1
ATOM 2055 C CA . ASP A 1 262 ? -16.153 8.124 16.670 1.00 94.75 262 ASP A CA 1
ATOM 2056 C C . ASP A 1 262 ? -15.266 8.083 17.925 1.00 94.75 262 ASP A C 1
ATOM 2058 O O . ASP A 1 262 ? -15.258 7.113 18.692 1.00 94.75 262 ASP A O 1
ATOM 2062 N N . ASP A 1 263 ? -14.499 9.154 18.126 1.00 92.62 263 ASP A N 1
ATOM 2063 C CA . ASP A 1 263 ? -13.648 9.431 19.293 1.00 92.62 263 ASP A CA 1
ATOM 2064 C C . ASP A 1 263 ? -12.548 8.392 19.580 1.00 92.62 263 ASP A C 1
ATOM 2066 O O . ASP A 1 263 ? -11.957 8.365 20.670 1.00 92.62 263 ASP A O 1
ATOM 2070 N N . ARG A 1 264 ? -12.257 7.506 18.622 1.00 92.94 264 ARG A N 1
ATOM 2071 C CA . ARG A 1 264 ? -11.274 6.425 18.761 1.00 92.94 264 ARG A CA 1
ATOM 2072 C C . ARG A 1 264 ? -10.543 6.165 17.455 1.00 92.94 264 ARG A C 1
ATOM 2074 O O . ARG A 1 264 ? -11.143 6.171 16.383 1.00 92.94 264 ARG A O 1
ATOM 2081 N N . GLU A 1 265 ? -9.261 5.838 17.578 1.00 95.62 265 GLU A N 1
ATOM 2082 C CA . GLU A 1 265 ? -8.432 5.355 16.476 1.00 95.62 265 GLU A CA 1
ATOM 2083 C C . GLU A 1 265 ? -8.240 3.847 16.611 1.00 95.62 265 GLU A C 1
ATOM 2085 O O . GLU A 1 265 ? -7.732 3.358 17.622 1.00 95.62 265 GLU A O 1
ATOM 2090 N N . LEU A 1 266 ? -8.666 3.114 15.593 1.00 97.00 266 LEU A N 1
ATOM 2091 C CA . LEU A 1 266 ? -8.417 1.695 15.424 1.00 97.00 266 LEU A CA 1
ATOM 2092 C C . LEU A 1 266 ? -7.090 1.501 14.691 1.00 97.00 266 LEU A C 1
ATOM 2094 O O . LEU A 1 266 ? -6.790 2.230 13.750 1.00 97.00 266 LEU A O 1
ATOM 2098 N N . GLN A 1 267 ? -6.302 0.524 15.127 1.00 95.50 267 GLN A N 1
ATOM 2099 C CA . GLN A 1 267 ? -4.923 0.318 14.679 1.00 95.50 267 GLN A CA 1
ATOM 2100 C C . GLN A 1 267 ? -4.699 -1.040 14.026 1.00 95.50 267 GLN A C 1
ATOM 2102 O O . GLN A 1 267 ? -3.915 -1.126 13.092 1.00 95.50 267 GLN A O 1
ATOM 2107 N N . HIS A 1 268 ? -5.397 -2.077 14.493 1.00 96.56 268 HIS A N 1
ATOM 2108 C CA . HIS A 1 268 ? -5.244 -3.439 13.981 1.00 96.56 268 HIS A CA 1
ATOM 2109 C C . HIS A 1 268 ? -6.572 -4.023 13.547 1.00 96.56 268 HIS A C 1
ATOM 2111 O O . HIS A 1 268 ? -7.619 -3.672 14.107 1.00 96.56 268 HIS A O 1
ATOM 2117 N N . LEU A 1 269 ? -6.524 -4.942 12.591 1.00 97.00 269 LEU A N 1
ATOM 2118 C CA . LEU A 1 269 ? -7.688 -5.623 12.060 1.00 97.00 269 LEU A CA 1
ATOM 2119 C C . LEU A 1 269 ? -7.377 -7.102 11.835 1.00 97.00 269 LEU A C 1
ATOM 2121 O O . LEU A 1 269 ? -6.432 -7.466 11.154 1.00 97.00 269 LEU A O 1
ATOM 2125 N N . GLU A 1 270 ? -8.226 -7.961 12.376 1.00 96.12 270 GLU A N 1
ATOM 2126 C CA . GLU A 1 270 ? -8.249 -9.391 12.096 1.00 96.12 270 GLU A CA 1
ATOM 2127 C C . GLU A 1 270 ? -9.667 -9.781 11.678 1.00 96.12 270 GLU A C 1
ATOM 2129 O O . GLU A 1 270 ? -10.655 -9.201 12.141 1.00 96.12 270 GLU A O 1
ATOM 2134 N N . LEU A 1 271 ? -9.778 -10.762 10.786 1.00 94.12 271 LEU A N 1
ATOM 2135 C CA . LEU A 1 271 ? -11.054 -11.223 10.254 1.00 94.12 271 LEU A CA 1
ATOM 2136 C C . LEU A 1 271 ? -11.202 -12.717 10.491 1.00 94.12 271 LEU A C 1
ATOM 2138 O O . LEU A 1 271 ? -10.365 -13.515 10.079 1.00 94.12 271 LEU A O 1
ATOM 2142 N N . HIS A 1 272 ? -12.349 -13.083 11.051 1.00 92.06 272 HIS A N 1
ATOM 2143 C CA . HIS A 1 272 ? -12.856 -14.439 11.020 1.00 92.06 272 HIS A CA 1
ATOM 2144 C C . HIS A 1 272 ? -14.064 -14.511 10.101 1.00 92.06 272 HIS A C 1
ATOM 2146 O O . HIS A 1 272 ? -14.928 -13.635 10.124 1.00 92.06 272 HIS A O 1
ATOM 2152 N N . SER A 1 273 ? -14.178 -15.593 9.347 1.00 87.94 273 SER A N 1
ATOM 2153 C CA . SER A 1 273 ? -15.392 -15.866 8.595 1.00 87.94 273 SER A CA 1
ATOM 2154 C C . SER A 1 273 ? -15.848 -17.292 8.794 1.00 87.94 273 SER A C 1
ATOM 2156 O O . SER A 1 273 ? -15.043 -18.216 8.687 1.00 87.94 273 SER A O 1
ATOM 2158 N N . ASN A 1 274 ? -17.148 -17.453 9.004 1.00 82.12 274 ASN A N 1
ATOM 2159 C CA . ASN A 1 274 ? -17.810 -18.745 9.017 1.00 82.12 274 ASN A CA 1
ATOM 2160 C C . ASN A 1 274 ? -19.017 -18.679 8.076 1.00 82.12 274 ASN A C 1
ATOM 2162 O O . ASN A 1 274 ? -19.943 -17.901 8.303 1.00 82.12 274 ASN A O 1
ATOM 2166 N N . MET A 1 275 ? -18.996 -19.473 7.003 1.00 79.06 275 MET A N 1
ATOM 2167 C CA . MET A 1 275 ? -19.983 -19.401 5.919 1.00 79.06 275 MET A CA 1
ATOM 2168 C C . MET A 1 275 ? -20.111 -17.960 5.370 1.00 79.06 275 MET A C 1
ATOM 2170 O O . MET A 1 275 ? -19.139 -17.397 4.860 1.00 79.06 275 MET A O 1
ATOM 2174 N N . SER A 1 276 ? -21.299 -17.355 5.480 1.00 76.38 276 SER A N 1
ATOM 2175 C CA . SER A 1 276 ? -21.598 -15.985 5.052 1.00 76.38 276 SER A CA 1
ATOM 2176 C C . SER A 1 276 ? -21.384 -14.929 6.139 1.00 76.38 276 SER A C 1
ATOM 2178 O O . SER A 1 276 ? -21.496 -13.742 5.847 1.00 76.38 276 SER A O 1
ATOM 2180 N N . GLU A 1 277 ? -21.099 -15.323 7.381 1.00 85.75 277 GLU A N 1
ATOM 2181 C CA . GLU A 1 277 ? -20.885 -14.377 8.475 1.00 85.75 277 GLU A CA 1
ATOM 2182 C C . GLU A 1 277 ? -19.414 -13.968 8.540 1.00 85.75 277 GLU A C 1
ATOM 2184 O O . GLU A 1 277 ? -18.508 -14.808 8.525 1.00 85.75 277 GLU A O 1
ATOM 2189 N N . ILE A 1 278 ? -19.180 -12.659 8.613 1.00 92.50 278 ILE A N 1
ATOM 2190 C CA . ILE A 1 278 ? -17.855 -12.080 8.817 1.00 92.50 278 ILE A CA 1
ATOM 2191 C C . ILE A 1 278 ? -17.842 -11.428 10.196 1.00 92.50 278 ILE A C 1
ATOM 2193 O O . ILE A 1 278 ? -18.745 -10.672 10.556 1.00 92.50 278 ILE A O 1
ATOM 2197 N N . VAL A 1 279 ? -16.806 -11.725 10.969 1.00 94.81 279 VAL A N 1
ATOM 2198 C CA . VAL A 1 279 ? -16.550 -11.125 12.273 1.00 94.81 279 VAL A CA 1
ATOM 2199 C C . VAL A 1 279 ? -15.191 -10.447 12.223 1.00 94.81 279 VAL A C 1
ATOM 2201 O O . VAL A 1 279 ? -14.178 -11.106 11.991 1.00 94.81 279 VAL A O 1
ATOM 2204 N N . PHE A 1 280 ? -15.167 -9.144 12.475 1.00 96.25 280 PHE A N 1
ATOM 2205 C CA . PHE A 1 280 ? -13.930 -8.391 12.624 1.00 96.25 280 PHE A CA 1
ATOM 2206 C C . PHE A 1 280 ? -13.523 -8.322 14.092 1.00 96.25 280 PHE A C 1
ATOM 2208 O O . PHE A 1 280 ? -14.360 -8.137 14.980 1.00 96.25 280 PHE A O 1
ATOM 2215 N N . TYR A 1 281 ? -12.225 -8.417 14.336 1.00 96.50 281 TYR A N 1
ATOM 2216 C CA . TYR A 1 281 ? -11.595 -8.085 15.602 1.00 96.50 281 TYR A CA 1
ATOM 2217 C C . TYR A 1 281 ? -10.672 -6.905 15.349 1.00 96.50 281 TYR A C 1
ATOM 2219 O O . TYR A 1 281 ? -9.768 -6.997 14.525 1.00 96.50 281 TYR A O 1
ATOM 2227 N N . THR A 1 282 ? -10.908 -5.786 16.024 1.00 97.00 282 THR A N 1
ATOM 2228 C CA . THR A 1 282 ? -10.102 -4.580 15.824 1.00 97.00 282 THR A CA 1
ATOM 2229 C C . THR A 1 282 ? -9.686 -3.972 17.149 1.00 97.00 282 THR A C 1
ATOM 2231 O O . THR A 1 282 ? -10.461 -3.968 18.106 1.00 97.00 282 THR A O 1
ATOM 2234 N N . ALA A 1 283 ? -8.443 -3.513 17.224 1.00 96.56 283 ALA A N 1
ATOM 2235 C CA . ALA A 1 283 ? -7.858 -2.944 18.430 1.00 96.56 283 ALA A CA 1
ATOM 2236 C C . ALA A 1 283 ? -7.739 -1.423 18.314 1.00 96.56 283 ALA A C 1
ATOM 2238 O O . ALA A 1 283 ? -7.370 -0.930 17.250 1.00 96.56 283 ALA A O 1
ATOM 2239 N N . SER A 1 284 ? -8.023 -0.686 19.390 1.00 94.69 284 SER A N 1
ATOM 2240 C CA . SER A 1 284 ? -7.817 0.765 19.451 1.00 94.69 284 SER A CA 1
ATOM 2241 C C . SER A 1 284 ? -6.490 1.164 20.086 1.00 94.69 284 SER A C 1
ATOM 2243 O O . SER A 1 284 ? -5.928 0.437 20.907 1.00 94.69 284 SER A O 1
ATOM 2245 N N . ASN A 1 285 ? -6.106 2.415 19.834 1.00 91.19 285 ASN A N 1
ATOM 2246 C CA . ASN A 1 285 ? -5.013 3.139 20.493 1.00 91.19 285 ASN A CA 1
ATOM 2247 C C . ASN A 1 285 ? -5.170 3.320 22.019 1.00 91.19 285 ASN A C 1
ATOM 2249 O O . ASN A 1 285 ? -4.326 3.934 22.661 1.00 91.19 285 ASN A O 1
ATOM 2253 N N . THR A 1 286 ? -6.249 2.802 22.609 1.00 92.06 286 THR A N 1
ATOM 2254 C CA . THR A 1 286 ? -6.548 2.857 24.051 1.00 92.06 286 THR A CA 1
ATOM 2255 C C . THR A 1 286 ? -6.660 1.480 24.699 1.00 92.06 286 THR A C 1
ATOM 2257 O O . THR A 1 286 ? -7.194 1.351 25.805 1.00 92.06 286 THR A O 1
ATOM 2260 N N . GLY A 1 287 ? -6.218 0.437 23.999 1.00 94.06 287 GLY A N 1
ATOM 2261 C CA . GLY A 1 287 ? -6.162 -0.914 24.546 1.00 94.06 287 GLY A CA 1
ATOM 2262 C C . GLY A 1 287 ? -7.512 -1.611 24.602 1.00 94.06 287 GLY A C 1
ATOM 2263 O O . GLY A 1 287 ? -7.700 -2.522 25.407 1.00 94.06 287 GLY A O 1
ATOM 2264 N N . LYS A 1 288 ? -8.482 -1.177 23.787 1.00 94.94 288 LYS A N 1
ATOM 2265 C CA . LYS A 1 288 ? -9.772 -1.861 23.637 1.00 94.94 288 LYS A CA 1
ATOM 2266 C C . LYS A 1 288 ? -9.751 -2.737 22.395 1.00 94.94 288 LYS A C 1
ATOM 2268 O O . LYS A 1 288 ? -9.273 -2.313 21.351 1.00 94.94 288 LYS A O 1
ATOM 2273 N N . VAL A 1 289 ? -10.324 -3.931 22.499 1.00 96.50 289 VAL A N 1
ATOM 2274 C CA . VAL A 1 289 ? -10.562 -4.836 21.371 1.00 96.50 289 VAL A CA 1
ATOM 2275 C C . VAL A 1 289 ? -12.059 -4.928 21.127 1.00 96.50 289 VAL A C 1
ATOM 2277 O O . VAL A 1 289 ? -12.817 -5.300 22.022 1.00 96.50 289 VAL A O 1
ATOM 2280 N N . TYR A 1 290 ? -12.486 -4.612 19.913 1.00 96.75 290 TYR A N 1
ATOM 2281 C CA . TYR A 1 290 ? -13.873 -4.678 19.481 1.00 96.75 290 TYR A CA 1
ATOM 2282 C C . TYR A 1 290 ? -14.084 -5.933 18.644 1.00 96.75 290 TYR A C 1
ATOM 2284 O O . TYR A 1 290 ? -13.374 -6.161 17.666 1.00 96.75 290 TYR A O 1
ATOM 2292 N N . LYS A 1 291 ? -15.086 -6.729 19.017 1.00 96.25 291 LYS A N 1
ATOM 2293 C CA . LYS A 1 291 ? -15.632 -7.812 18.200 1.00 96.25 291 LYS A CA 1
ATOM 2294 C C . LYS A 1 291 ? -16.844 -7.276 17.452 1.00 96.25 291 LYS A C 1
ATOM 2296 O O . LYS A 1 291 ? -17.862 -6.957 18.076 1.00 96.25 291 LYS A O 1
ATOM 2301 N N . LEU A 1 292 ? -16.736 -7.200 16.136 1.00 96.12 292 LEU A N 1
ATOM 2302 C CA . LEU A 1 292 ? -17.737 -6.616 15.261 1.00 96.12 292 LEU A CA 1
ATOM 2303 C C . LEU A 1 292 ? -18.344 -7.689 14.360 1.00 96.12 292 LEU A C 1
ATOM 2305 O O . LEU A 1 292 ? -17.607 -8.455 13.748 1.00 96.12 292 LEU A O 1
ATOM 2309 N N . PHE A 1 293 ? -19.667 -7.742 14.251 1.00 94.44 293 PHE A N 1
ATOM 2310 C CA . PHE A 1 293 ? -20.348 -8.644 13.320 1.00 94.44 293 PHE A CA 1
ATOM 2311 C C . PHE A 1 293 ? -20.770 -7.870 12.084 1.00 94.44 293 PHE A C 1
ATOM 2313 O O . PHE A 1 293 ? -21.445 -6.848 12.202 1.00 94.44 293 PHE A O 1
ATOM 2320 N N . PHE A 1 294 ? -20.389 -8.374 10.916 1.00 92.00 294 PHE A N 1
ATOM 2321 C CA . PHE A 1 294 ? -20.828 -7.858 9.633 1.00 92.00 294 PHE A CA 1
ATOM 2322 C C . PHE A 1 294 ? -21.956 -8.719 9.084 1.00 92.00 294 PHE A C 1
ATOM 2324 O O . PHE A 1 294 ? -21.790 -9.918 8.840 1.00 92.00 294 PHE A O 1
ATOM 2331 N N . LYS A 1 295 ? -23.111 -8.085 8.901 1.00 84.94 295 LYS A N 1
ATOM 2332 C CA . LYS A 1 295 ? -24.335 -8.715 8.422 1.00 84.94 295 LYS A CA 1
ATOM 2333 C C . LYS A 1 295 ? -25.140 -7.711 7.602 1.00 84.94 295 LYS A C 1
ATOM 2335 O O . LYS A 1 295 ? -25.223 -6.541 7.961 1.00 84.94 295 LYS A O 1
ATOM 2340 N N . ASP A 1 296 ? -25.714 -8.168 6.492 1.00 82.38 296 ASP A N 1
ATOM 2341 C CA . ASP A 1 296 ? -26.605 -7.370 5.636 1.00 82.38 296 ASP A CA 1
ATOM 2342 C C . ASP A 1 296 ? -25.996 -6.021 5.184 1.00 82.38 296 ASP A C 1
ATOM 2344 O O . ASP A 1 296 ? -26.677 -5.004 5.074 1.00 82.38 296 ASP A O 1
ATOM 2348 N N . GLY A 1 297 ? -24.681 -5.998 4.927 1.00 80.62 297 GLY A N 1
ATOM 2349 C CA . GLY A 1 297 ? -23.973 -4.807 4.446 1.00 80.62 297 GLY A CA 1
ATOM 2350 C C . GLY A 1 297 ? -23.678 -3.754 5.518 1.00 80.62 297 GLY A C 1
ATOM 2351 O O . GLY A 1 297 ? -23.314 -2.632 5.173 1.00 80.62 297 GLY A O 1
ATOM 2352 N N . SER A 1 298 ? -23.839 -4.077 6.803 1.00 80.00 298 SER A N 1
ATOM 2353 C CA . SER A 1 298 ? -23.492 -3.197 7.925 1.00 80.00 298 SER A CA 1
ATOM 2354 C C . SER A 1 298 ? -22.800 -3.965 9.047 1.00 80.00 298 SER A C 1
ATOM 2356 O O . SER A 1 298 ? -22.978 -5.172 9.207 1.00 80.00 298 SER A O 1
ATOM 2358 N N . THR A 1 299 ? -21.992 -3.253 9.827 1.00 90.81 299 THR A N 1
ATOM 2359 C CA . THR A 1 299 ? -21.232 -3.824 10.939 1.00 90.81 299 THR A CA 1
ATOM 2360 C C . THR A 1 299 ? -21.718 -3.257 12.267 1.00 90.81 299 THR A C 1
ATOM 2362 O O . THR A 1 299 ? -21.902 -2.048 12.387 1.00 90.81 299 THR A O 1
ATOM 2365 N N . TYR A 1 300 ? -21.877 -4.102 13.285 1.00 92.56 300 TYR A N 1
ATOM 2366 C CA . TYR A 1 300 ? -22.234 -3.670 14.640 1.00 92.56 300 TYR A CA 1
ATOM 2367 C C . TYR A 1 300 ? -21.289 -4.246 15.694 1.00 92.56 300 TYR A C 1
ATOM 2369 O O . TYR A 1 300 ? -20.772 -5.360 15.566 1.00 92.56 300 TYR A O 1
ATOM 2377 N N . ILE A 1 301 ? -21.075 -3.479 16.765 1.00 95.25 301 ILE A N 1
ATOM 2378 C CA . ILE A 1 301 ? -20.267 -3.903 17.909 1.00 95.25 301 ILE A CA 1
ATOM 2379 C C . ILE A 1 301 ? -21.060 -4.948 18.693 1.00 95.25 301 ILE A C 1
ATOM 2381 O O . ILE A 1 301 ? -22.103 -4.643 19.265 1.00 95.25 301 ILE A O 1
ATOM 2385 N N . ASN A 1 302 ? -20.550 -6.175 18.760 1.00 94.19 302 ASN A N 1
ATOM 2386 C CA . ASN A 1 302 ? -21.121 -7.212 19.617 1.00 94.19 302 ASN A CA 1
ATOM 2387 C C . ASN A 1 302 ? -20.508 -7.188 21.015 1.00 94.19 302 ASN A C 1
ATOM 2389 O O . ASN A 1 302 ? -21.185 -7.432 22.011 1.00 94.19 302 ASN A O 1
ATOM 2393 N N . THR A 1 303 ? -19.200 -6.958 21.107 1.00 95.38 303 THR A N 1
ATOM 2394 C CA . THR A 1 303 ? -18.490 -6.935 22.390 1.00 95.38 303 THR A CA 1
ATOM 2395 C C . THR A 1 303 ? -17.279 -6.025 22.299 1.00 95.38 303 THR A C 1
ATOM 2397 O O . THR A 1 303 ? -16.628 -5.955 21.259 1.00 95.38 303 THR A O 1
ATOM 2400 N N . MET A 1 304 ? -16.961 -5.366 23.408 1.00 95.50 304 MET A N 1
ATOM 2401 C CA . MET A 1 304 ? -15.707 -4.655 23.609 1.00 95.50 304 MET A CA 1
ATOM 2402 C C . MET A 1 304 ? -15.000 -5.260 24.824 1.00 95.50 304 MET A C 1
ATOM 2404 O O . MET A 1 304 ? -15.622 -5.487 25.861 1.00 95.50 304 MET A O 1
ATOM 2408 N N . ILE A 1 305 ? -13.717 -5.567 24.668 1.00 94.31 305 ILE A N 1
ATOM 2409 C CA . ILE A 1 305 ? -12.873 -6.222 25.667 1.00 94.31 305 ILE A CA 1
ATOM 2410 C C . ILE A 1 305 ? -11.700 -5.296 25.978 1.00 94.31 305 ILE A C 1
ATOM 2412 O O . ILE A 1 305 ? -11.186 -4.611 25.099 1.00 94.31 305 ILE A O 1
ATOM 2416 N N . SER A 1 306 ? -11.273 -5.275 27.237 1.00 94.25 306 SER A N 1
ATOM 2417 C CA . SER A 1 306 ? -10.070 -4.565 27.683 1.00 94.25 306 SER A CA 1
ATOM 2418 C C . SER A 1 306 ? -9.051 -5.603 28.150 1.00 94.25 306 SER A C 1
ATOM 2420 O O . SER A 1 306 ? -9.097 -5.986 29.317 1.00 94.25 306 SER A O 1
ATOM 2422 N N . PRO A 1 307 ? -8.216 -6.152 27.249 1.00 91.88 307 PRO A N 1
ATOM 2423 C CA . PRO A 1 307 ? -7.268 -7.203 27.613 1.00 91.88 307 PRO A CA 1
ATOM 2424 C C . PRO A 1 307 ? -6.135 -6.703 28.518 1.00 91.88 307 PRO A C 1
ATOM 2426 O O . PRO A 1 307 ? -5.520 -7.501 29.217 1.00 91.88 307 PRO A O 1
ATOM 2429 N N . LEU A 1 308 ? -5.857 -5.398 28.500 1.00 90.19 308 LEU A N 1
ATOM 2430 C CA . LEU A 1 308 ? -4.807 -4.768 29.291 1.00 90.19 308 LEU A CA 1
ATOM 2431 C C . LEU A 1 308 ? -5.380 -4.227 30.607 1.00 90.19 308 LEU A C 1
ATOM 2433 O O . LEU A 1 308 ? -6.510 -3.731 30.645 1.00 90.19 308 LEU A O 1
ATOM 2437 N N . SER A 1 309 ? -4.596 -4.321 31.685 1.00 87.25 309 SER A N 1
ATOM 2438 C CA . SER A 1 309 ? -4.966 -3.791 33.007 1.00 87.25 309 SER A CA 1
ATOM 2439 C C . SER A 1 309 ? -5.028 -2.264 33.032 1.00 87.25 309 SER A C 1
ATOM 2441 O O . SER A 1 309 ? -5.808 -1.692 33.789 1.00 87.25 309 SER A O 1
ATOM 2443 N N . GLU A 1 310 ? -4.224 -1.617 32.190 1.00 87.44 310 GLU A N 1
ATOM 2444 C CA . GLU A 1 310 ? -4.174 -0.170 32.001 1.00 87.44 310 GLU A CA 1
ATOM 2445 C C . GLU A 1 310 ? -4.455 0.178 30.535 1.00 87.44 310 GLU A C 1
ATOM 2447 O O . GLU A 1 310 ? -4.368 -0.675 29.649 1.00 87.44 310 GLU A O 1
ATOM 2452 N N . ALA A 1 311 ? -4.847 1.427 30.279 1.00 86.56 311 ALA A N 1
ATOM 2453 C CA . ALA A 1 311 ? -5.072 1.899 28.919 1.00 86.56 311 ALA A CA 1
ATOM 2454 C C . ALA A 1 311 ? -3.722 2.105 28.222 1.00 86.56 311 ALA A C 1
ATOM 2456 O O . ALA A 1 311 ? -3.031 3.082 28.499 1.00 86.56 311 ALA A O 1
ATOM 2457 N N . ASP A 1 312 ? -3.379 1.189 27.322 1.00 89.19 312 ASP A N 1
ATOM 2458 C CA . ASP A 1 312 ? -2.154 1.231 26.527 1.00 89.19 312 ASP A CA 1
ATOM 2459 C C . ASP A 1 312 ? -2.421 0.723 25.102 1.00 89.19 312 ASP A C 1
ATOM 2461 O O . ASP A 1 312 ? -3.435 0.074 24.833 1.00 89.19 312 ASP A O 1
ATOM 2465 N N . VAL A 1 313 ? -1.530 1.049 24.175 1.00 88.88 313 VAL A N 1
ATOM 2466 C CA . VAL A 1 313 ? -1.617 0.661 22.770 1.00 88.88 313 VAL A CA 1
ATOM 2467 C C . VAL A 1 313 ? -1.483 -0.856 22.635 1.00 88.88 313 VAL A C 1
ATOM 2469 O O . VAL A 1 313 ? -0.580 -1.485 23.187 1.00 88.88 313 VAL A O 1
ATOM 2472 N N . ILE A 1 314 ? -2.373 -1.460 21.851 1.00 91.19 314 ILE A N 1
ATOM 2473 C CA . ILE A 1 314 ? -2.179 -2.833 21.383 1.00 91.19 314 ILE A CA 1
ATOM 2474 C C . ILE A 1 314 ? -1.261 -2.741 20.171 1.00 91.19 314 ILE A C 1
ATOM 2476 O O . ILE A 1 314 ? -1.652 -2.140 19.185 1.00 91.19 314 ILE A O 1
ATOM 2480 N N . TRP A 1 315 ? -0.056 -3.308 20.266 1.00 87.50 315 TRP A N 1
ATOM 2481 C CA . TRP A 1 315 ? 0.977 -3.234 19.218 1.00 87.50 315 TRP A CA 1
ATOM 2482 C C . TRP A 1 315 ? 0.834 -4.279 18.109 1.00 87.50 315 TRP A C 1
ATOM 2484 O O . TRP A 1 315 ? 1.406 -4.129 17.031 1.00 87.50 315 TRP A O 1
ATOM 2494 N N . ALA A 1 316 ? 0.132 -5.373 18.397 1.00 89.25 316 ALA A N 1
ATOM 2495 C CA . ALA A 1 316 ? -0.156 -6.422 17.436 1.00 89.25 316 ALA A CA 1
ATOM 2496 C C . ALA A 1 316 ? -1.425 -7.170 17.845 1.00 89.25 316 ALA A C 1
ATOM 2498 O O . ALA A 1 316 ? -1.653 -7.451 19.025 1.00 89.25 316 ALA A O 1
ATOM 2499 N N . LEU A 1 317 ? -2.225 -7.540 16.851 1.00 92.00 317 LEU A N 1
ATOM 2500 C CA . LEU A 1 317 ? -3.372 -8.424 16.995 1.00 92.00 317 LEU A CA 1
ATOM 2501 C C . LEU A 1 317 ? -3.210 -9.548 15.975 1.00 92.00 317 LEU A C 1
ATOM 2503 O O . LEU A 1 317 ? -2.949 -9.279 14.810 1.00 92.00 317 LEU A O 1
ATOM 2507 N N . LYS A 1 318 ? -3.344 -10.802 16.411 1.00 91.31 318 LYS A N 1
ATOM 2508 C CA . LYS A 1 318 ? -3.334 -11.957 15.510 1.00 91.31 318 LYS A CA 1
ATOM 2509 C C . LYS A 1 318 ? -4.423 -12.932 15.907 1.00 91.31 318 LYS A C 1
ATOM 2511 O O . LYS A 1 318 ? -4.527 -13.299 17.078 1.00 91.31 318 LYS A O 1
ATOM 2516 N N . GLN A 1 319 ? -5.216 -13.381 14.9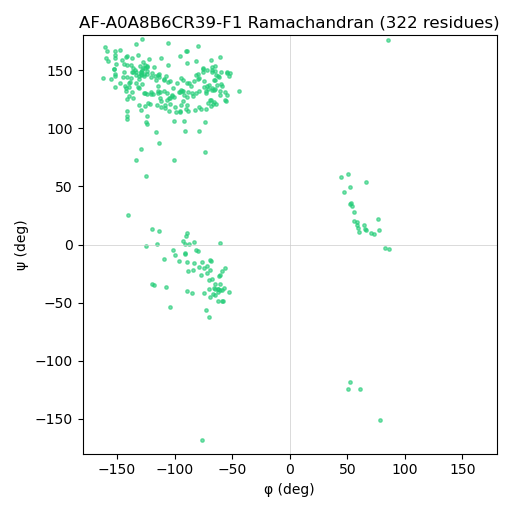39 1.00 85.12 319 GLN A N 1
ATOM 2517 C CA . GLN A 1 319 ? -6.152 -14.467 15.181 1.00 85.12 319 GLN A CA 1
ATOM 2518 C C . GLN A 1 319 ? -5.438 -15.821 15.097 1.00 85.12 319 GLN A C 1
ATOM 2520 O O . GLN A 1 319 ? -4.769 -16.128 14.113 1.00 85.12 319 GLN A O 1
ATOM 2525 N N . PHE A 1 320 ? -5.641 -16.661 16.113 1.00 80.31 320 PHE A N 1
ATOM 2526 C CA . PHE A 1 320 ? -5.305 -18.081 16.060 1.00 80.31 320 PHE A CA 1
ATOM 2527 C C . PHE A 1 320 ? -6.571 -18.883 15.749 1.00 80.31 320 PHE A C 1
ATOM 2529 O O . PHE A 1 320 ? -7.510 -18.902 16.547 1.00 80.31 320 PHE A O 1
ATOM 2536 N N . VAL A 1 321 ? -6.615 -19.529 14.583 1.00 68.75 321 VAL A N 1
ATOM 2537 C CA . VAL A 1 321 ? -7.678 -20.480 14.238 1.00 68.75 321 VAL A CA 1
ATOM 2538 C C . VAL A 1 321 ? -7.120 -21.877 14.466 1.00 68.75 321 VAL A C 1
ATOM 2540 O O . VAL A 1 321 ? -6.275 -22.346 13.710 1.00 68.75 321 VAL A O 1
ATOM 2543 N N . SER A 1 322 ? -7.564 -22.527 15.539 1.00 60.06 322 SER A N 1
ATOM 2544 C CA . SER A 1 322 ? -7.204 -23.917 15.803 1.00 60.06 322 SER A CA 1
ATOM 2545 C C . SER A 1 322 ? -7.872 -24.808 14.758 1.00 60.06 322 SER A C 1
ATOM 2547 O O . SER A 1 322 ? -9.100 -24.854 14.696 1.00 60.06 322 SER A O 1
ATOM 2549 N N . SER A 1 323 ? -7.082 -25.529 13.964 1.00 51.31 323 SER A N 1
ATOM 2550 C CA . SER A 1 323 ? -7.563 -26.659 13.166 1.00 51.31 323 SER A CA 1
ATOM 2551 C C . SER A 1 323 ? -7.831 -27.841 14.105 1.00 51.31 323 SER A C 1
ATOM 2553 O O . SER A 1 323 ? -6.966 -28.699 14.286 1.00 51.31 323 SER A O 1
ATOM 2555 N N . LEU A 1 324 ? -8.976 -27.818 14.790 1.00 37.22 324 LEU A N 1
ATOM 2556 C CA . LEU A 1 324 ? -9.543 -28.996 15.454 1.00 37.22 324 LEU A CA 1
ATOM 2557 C C . LEU A 1 324 ? -10.469 -29.724 14.482 1.00 37.22 324 LEU A C 1
ATOM 2559 O O . LEU A 1 324 ? -11.221 -29.026 13.767 1.00 37.22 324 LEU A O 1
#